Protein AF-A0A0B6YI30-F1 (afdb_monomer_lite)

Secondary structure (DSSP, 8-state):
-HHHHHHHHHHHHHHHHHHHHHHHT-PPPPPHHHHHHHHHHHHHHHHHHHHHHHHHHHHHHHHHHHHHHHHHHHHHHHHHHHHHHHHHHHHHHHHHHHHHHHHHHHHHHHHHHHHHTT--S----S--TT--HHHHHHHHHHHHHHHHHHHHHHHHHHHHHHHHHHHHHHHHHHHHHHHHHHHHHHHHHHHHHHHHHHHHHHHHHHHHHHHHHHHHHHHHHHHHHHHHHHHHHHHHHHHHHHHHHTT------PPP--HHHHHHHHHHHHHHHHHHHHHHHHHHHHHHHHHHHHHHHHHHHHHHHHHHHHHHS-TT-TT-GGGGGSTTS--

Radius of gyration: 83.38 Å; chains: 1; bounding box: 176×36×249 Å

Sequence (331 aa):
HDQVIARQREALAELRARLRALEQSRPALSTEDQALQKIMHLQRELAELRNSQVISENQYVQERSALDKEISRTRGLTSSFNSEAEMERSAHRETMDALECSEASYLSLCRHLTDVLNVEDIGGFSSMAHIPKDERERLMDVRRKTCQLLIDHLENLKERLIRKDTLLEDYESQLAQLKASLVLEERKAQEADELRNNMRSRAEESEYLRESLSKTRDQLNQEKKLNSLIKDRKIVYSDNTRKTALLGVKHHHCKVDDPQDVVRKKQQSELLKRKSYEIHKLKKELSVAERELHDSHNVRSLQSDVTVHAARCAPSCSGCPACRGLEVVTA

pLDDT: mean 82.13, std 16.39, range [38.09, 98.62]

Structure (mmCIF, N/CA/C/O backbone):
data_AF-A0A0B6YI30-F1
#
_entry.id   AF-A0A0B6YI30-F1
#
loop_
_atom_site.group_PDB
_atom_site.id
_atom_site.type_symbol
_atom_site.label_atom_id
_atom_site.label_alt_id
_atom_site.label_comp_id
_atom_site.label_asym_id
_atom_site.label_entity_id
_atom_site.label_seq_id
_atom_site.pdbx_PDB_ins_code
_atom_site.Cartn_x
_atom_site.Cartn_y
_atom_site.Cartn_z
_atom_site.occupancy
_atom_site.B_iso_or_equiv
_atom_site.auth_seq_id
_atom_site.auth_comp_id
_atom_site.auth_asym_id
_atom_site.auth_atom_id
_atom_site.pdbx_PDB_model_num
ATOM 1 N N . HIS A 1 1 ? 103.369 -23.341 -145.750 1.00 61.75 1 HIS A N 1
ATOM 2 C CA . HIS A 1 1 ? 103.983 -23.545 -144.420 1.00 61.75 1 HIS A CA 1
ATOM 3 C C . HIS A 1 1 ? 104.509 -22.250 -143.804 1.00 61.75 1 HIS A C 1
ATOM 5 O O . HIS A 1 1 ? 104.269 -22.036 -142.622 1.00 61.75 1 HIS A O 1
ATOM 11 N N . ASP A 1 2 ? 105.099 -21.337 -144.578 1.00 71.50 2 ASP A N 1
ATOM 12 C CA . ASP A 1 2 ? 105.683 -20.094 -144.037 1.00 71.50 2 ASP A CA 1
ATOM 13 C C . ASP A 1 2 ? 104.691 -19.166 -143.323 1.00 71.50 2 ASP A C 1
ATOM 15 O O . ASP A 1 2 ? 105.018 -18.598 -142.285 1.00 71.50 2 ASP A O 1
ATOM 19 N N . GLN A 1 3 ? 103.441 -19.076 -143.790 1.00 72.94 3 GLN A N 1
ATOM 20 C CA . GLN A 1 3 ? 102.404 -18.296 -143.096 1.00 72.94 3 GLN A CA 1
ATOM 21 C C . GLN A 1 3 ? 102.062 -18.842 -141.700 1.00 72.94 3 GLN A C 1
ATOM 23 O O . GLN A 1 3 ? 101.731 -18.072 -140.801 1.00 72.94 3 GLN A O 1
ATOM 28 N N . VAL A 1 4 ? 102.154 -20.161 -141.495 1.00 74.88 4 VAL A N 1
ATOM 29 C CA . VAL A 1 4 ? 101.905 -20.774 -140.180 1.00 74.88 4 VAL A CA 1
ATOM 30 C C . VAL A 1 4 ? 103.069 -20.470 -139.239 1.00 74.88 4 VAL A C 1
ATOM 32 O O . VAL A 1 4 ? 102.844 -20.101 -138.089 1.00 74.88 4 VAL A O 1
ATOM 35 N N . ILE A 1 5 ? 104.304 -20.531 -139.747 1.00 76.56 5 ILE A N 1
ATOM 36 C CA . ILE A 1 5 ? 105.515 -20.189 -138.988 1.00 76.56 5 ILE A CA 1
ATOM 37 C C . ILE A 1 5 ? 105.510 -18.703 -138.595 1.00 76.56 5 ILE A C 1
ATOM 39 O O . ILE A 1 5 ? 105.857 -18.368 -137.462 1.00 76.56 5 ILE A O 1
ATOM 43 N N . ALA A 1 6 ? 105.072 -17.811 -139.489 1.00 79.06 6 ALA A N 1
ATOM 44 C CA . ALA A 1 6 ? 104.946 -16.384 -139.198 1.00 79.06 6 ALA A CA 1
ATOM 45 C C . ALA A 1 6 ? 103.937 -16.115 -138.068 1.00 79.06 6 ALA A C 1
ATOM 47 O O . ALA A 1 6 ? 104.288 -15.473 -137.079 1.00 79.06 6 ALA A O 1
ATOM 48 N N . ARG A 1 7 ? 102.732 -16.699 -138.145 1.00 79.06 7 ARG A N 1
ATOM 49 C CA . ARG A 1 7 ? 101.702 -16.554 -137.099 1.00 79.06 7 ARG A CA 1
ATOM 50 C C . ARG A 1 7 ? 102.141 -17.118 -135.748 1.00 79.06 7 ARG A C 1
ATOM 52 O O . ARG A 1 7 ? 101.852 -16.526 -134.714 1.00 79.06 7 ARG A O 1
ATOM 59 N N . GLN A 1 8 ? 102.863 -18.240 -135.737 1.00 81.19 8 GLN A N 1
ATOM 60 C CA . GLN A 1 8 ? 103.395 -18.810 -134.496 1.00 81.19 8 GLN A CA 1
ATOM 61 C C . GLN A 1 8 ? 104.452 -17.909 -133.850 1.00 81.19 8 GLN A C 1
ATOM 63 O O . GLN A 1 8 ? 104.474 -17.787 -132.628 1.00 81.19 8 GLN A O 1
ATOM 68 N N . ARG A 1 9 ? 105.305 -17.250 -134.646 1.00 82.44 9 ARG A N 1
ATOM 69 C CA . ARG A 1 9 ? 106.281 -16.273 -134.134 1.00 82.44 9 ARG A CA 1
ATOM 70 C C . ARG A 1 9 ? 105.601 -15.040 -133.544 1.00 82.44 9 ARG A C 1
ATOM 72 O O . ARG A 1 9 ? 106.030 -14.575 -132.491 1.00 82.44 9 ARG A O 1
ATOM 79 N N . GLU A 1 10 ? 104.543 -14.557 -134.186 1.00 83.75 10 GLU A N 1
ATOM 80 C CA . GLU A 1 10 ? 103.743 -13.424 -133.709 1.00 83.75 10 GLU A CA 1
ATOM 81 C C . GLU A 1 10 ? 103.037 -13.749 -132.383 1.00 83.75 10 GLU A C 1
ATOM 83 O O . GLU A 1 10 ? 103.195 -13.018 -131.406 1.00 83.75 10 GLU A O 1
ATOM 88 N N . ALA A 1 11 ? 102.386 -14.914 -132.289 1.00 83.94 11 ALA A N 1
ATOM 89 C CA . ALA A 1 11 ? 101.740 -15.371 -131.056 1.00 83.94 11 ALA A CA 1
ATOM 90 C C . ALA A 1 11 ? 102.740 -15.569 -129.895 1.00 83.94 11 ALA A C 1
ATOM 92 O O . ALA A 1 11 ? 102.444 -15.255 -128.740 1.00 83.94 11 ALA A O 1
ATOM 93 N N . LEU A 1 12 ? 103.956 -16.052 -130.186 1.00 84.38 12 LEU A N 1
ATOM 94 C CA . LEU A 1 12 ? 105.029 -16.180 -129.190 1.00 84.38 12 LEU A CA 1
ATOM 95 C C . LEU A 1 12 ? 105.563 -14.822 -128.722 1.00 84.38 12 LEU A C 1
ATOM 97 O O . LEU A 1 12 ? 105.921 -14.679 -127.551 1.00 84.38 12 LEU A O 1
ATOM 101 N N . ALA A 1 13 ? 105.633 -13.831 -129.613 1.00 84.62 13 ALA A N 1
ATOM 102 C CA . ALA A 1 13 ? 106.018 -12.471 -129.253 1.00 84.62 13 ALA A CA 1
ATOM 103 C C . ALA A 1 13 ? 104.961 -11.816 -128.347 1.00 84.62 13 ALA A C 1
ATOM 105 O O . ALA A 1 13 ? 105.319 -11.210 -127.336 1.00 84.62 13 ALA A O 1
ATOM 106 N N . GLU A 1 14 ? 103.674 -12.017 -128.641 1.00 86.19 14 GLU A N 1
ATOM 107 C CA . GLU A 1 14 ? 102.567 -11.499 -127.831 1.00 86.19 14 GLU A CA 1
ATOM 108 C C . GLU A 1 14 ? 102.524 -12.130 -126.427 1.00 86.19 14 GLU A C 1
ATOM 110 O O . GLU A 1 14 ? 102.408 -11.423 -125.422 1.00 86.19 14 GLU A O 1
ATOM 115 N N . LEU A 1 15 ? 102.716 -13.452 -126.320 1.00 83.62 15 LEU A N 1
ATOM 116 C CA . LEU A 1 15 ? 102.789 -14.137 -125.022 1.00 83.62 15 LEU A CA 1
ATOM 117 C C . LEU A 1 15 ? 103.977 -13.662 -124.177 1.00 83.62 15 LEU A C 1
ATOM 119 O O . LEU A 1 15 ? 103.835 -13.455 -122.970 1.00 83.62 15 LEU A O 1
ATOM 123 N N . ARG A 1 16 ? 105.139 -13.429 -124.802 1.00 83.44 16 ARG A N 1
ATOM 124 C CA . ARG A 1 16 ? 106.313 -12.872 -124.109 1.00 83.44 16 ARG A CA 1
ATOM 125 C C . ARG A 1 16 ? 106.077 -11.440 -123.627 1.00 83.44 16 ARG A C 1
ATOM 127 O O . ARG A 1 16 ? 106.570 -11.085 -122.558 1.00 83.44 16 ARG A O 1
ATOM 134 N N . ALA A 1 17 ? 105.317 -10.632 -124.366 1.00 83.00 17 ALA A N 1
ATOM 135 C CA . ALA A 1 17 ? 104.949 -9.283 -123.939 1.00 83.00 17 ALA A CA 1
ATOM 136 C C . ALA A 1 17 ? 103.983 -9.301 -122.738 1.00 83.00 17 ALA A C 1
ATOM 138 O O . ALA A 1 17 ? 104.199 -8.567 -121.773 1.00 83.00 17 ALA A O 1
ATOM 139 N N . ARG A 1 18 ? 102.974 -10.187 -122.741 1.00 81.62 18 ARG A N 1
ATOM 140 C CA . ARG A 1 18 ? 102.037 -10.343 -121.609 1.00 81.62 18 ARG A CA 1
ATOM 141 C C . ARG A 1 18 ? 102.712 -10.821 -120.323 1.00 81.62 18 ARG A C 1
ATOM 143 O O . ARG A 1 18 ? 102.374 -10.325 -119.252 1.00 81.62 18 ARG A O 1
ATOM 150 N N . LEU A 1 19 ? 103.682 -11.731 -120.417 1.00 82.06 19 LEU A N 1
ATOM 151 C CA . LEU A 1 19 ? 104.447 -12.190 -119.250 1.00 82.06 19 LEU A CA 1
ATOM 152 C C . LEU A 1 19 ? 105.246 -11.052 -118.596 1.00 82.06 19 LEU A C 1
ATOM 154 O O . LEU A 1 19 ? 105.190 -10.898 -117.380 1.00 82.06 19 LEU A O 1
ATOM 158 N N . ARG A 1 20 ? 105.899 -10.193 -119.393 1.00 80.00 20 ARG A N 1
ATOM 159 C CA . ARG A 1 20 ? 106.628 -9.027 -118.860 1.00 80.00 20 ARG A CA 1
ATOM 160 C C . ARG A 1 20 ? 105.713 -8.014 -118.169 1.00 80.00 20 ARG A C 1
ATOM 162 O O . ARG A 1 20 ? 106.111 -7.431 -117.166 1.00 80.00 20 ARG A O 1
ATOM 169 N N . ALA A 1 21 ? 104.496 -7.818 -118.678 1.00 78.19 21 ALA A N 1
ATOM 170 C CA . ALA A 1 21 ? 103.525 -6.925 -118.048 1.00 78.19 21 ALA A CA 1
ATOM 171 C C . ALA A 1 21 ? 103.055 -7.451 -116.677 1.00 78.19 21 ALA A C 1
ATOM 173 O O . ALA A 1 21 ? 102.913 -6.669 -115.740 1.00 78.19 21 ALA A O 1
ATOM 174 N N . LEU A 1 22 ? 102.872 -8.770 -116.538 1.00 72.94 22 LEU A N 1
ATOM 175 C CA . LEU A 1 22 ? 102.464 -9.394 -115.272 1.00 72.94 22 LEU A CA 1
ATOM 176 C C . LEU A 1 22 ? 103.588 -9.429 -114.226 1.00 72.94 22 LEU A C 1
ATOM 178 O O . LEU A 1 22 ? 103.315 -9.318 -113.031 1.00 72.94 22 LEU A O 1
ATOM 182 N N . GLU A 1 23 ? 104.849 -9.540 -114.649 1.00 71.56 23 GLU A N 1
ATOM 183 C CA . GLU A 1 23 ? 105.997 -9.455 -113.736 1.00 71.56 23 GLU A CA 1
ATOM 184 C C . GLU A 1 23 ? 106.186 -8.042 -113.160 1.00 71.56 23 GLU A C 1
ATOM 186 O O . GLU A 1 23 ? 106.589 -7.904 -112.006 1.00 71.56 23 GLU A O 1
ATOM 191 N N . GLN A 1 24 ? 105.829 -6.992 -113.909 1.00 66.50 24 GLN A N 1
ATOM 192 C CA . GLN A 1 24 ? 105.891 -5.604 -113.429 1.00 66.50 24 GLN A CA 1
ATOM 193 C C . GLN A 1 24 ? 104.749 -5.230 -112.470 1.00 66.50 24 GLN A C 1
ATOM 195 O O . GLN A 1 24 ? 104.882 -4.263 -111.723 1.00 66.50 24 GLN A O 1
ATOM 200 N N . SER A 1 25 ? 103.648 -5.988 -112.440 1.00 59.38 25 SER A N 1
ATOM 201 C CA . SER A 1 25 ? 102.471 -5.689 -111.609 1.00 59.38 25 SER A CA 1
ATOM 202 C C . SER A 1 25 ? 102.413 -6.454 -110.279 1.00 59.38 25 SER A C 1
ATOM 204 O O . SER A 1 25 ? 101.345 -6.532 -109.671 1.00 59.38 25 SER A O 1
ATOM 206 N N . ARG A 1 26 ? 103.518 -7.050 -109.807 1.00 53.75 26 ARG A N 1
ATOM 207 C CA . ARG A 1 26 ? 103.542 -7.783 -108.529 1.00 53.75 26 ARG A CA 1
ATOM 208 C C . ARG A 1 26 ? 103.827 -6.827 -107.352 1.00 53.75 26 ARG A C 1
ATOM 210 O O . ARG A 1 26 ? 104.930 -6.288 -107.288 1.00 53.75 26 ARG A O 1
ATOM 217 N N . PRO A 1 27 ? 102.894 -6.617 -106.402 1.00 53.94 27 PRO A N 1
ATOM 218 C CA . PRO A 1 27 ? 103.141 -5.761 -105.241 1.00 53.94 27 PRO A CA 1
ATOM 219 C C . PRO A 1 27 ? 104.127 -6.406 -104.250 1.00 53.94 27 PRO A C 1
ATOM 221 O O . PRO A 1 27 ? 104.142 -7.627 -104.072 1.00 53.94 27 PRO A O 1
ATOM 224 N N . ALA A 1 28 ? 104.953 -5.575 -103.606 1.00 58.12 28 ALA A N 1
ATOM 225 C CA . ALA A 1 28 ? 105.948 -5.992 -102.616 1.00 58.12 28 ALA A CA 1
ATOM 226 C C . ALA A 1 28 ? 105.298 -6.425 -101.285 1.00 58.12 28 ALA A C 1
ATOM 228 O O . ALA A 1 28 ? 104.319 -5.831 -100.833 1.00 58.12 28 ALA A O 1
ATOM 229 N N . LEU A 1 29 ? 105.857 -7.462 -100.656 1.00 53.44 29 LEU A N 1
ATOM 230 C CA . LEU A 1 29 ? 105.431 -7.986 -99.353 1.00 53.44 29 LEU A CA 1
ATOM 231 C C . LEU A 1 29 ? 105.757 -6.983 -98.224 1.00 53.44 29 LEU A C 1
ATOM 233 O O . LEU A 1 29 ? 106.847 -6.417 -98.195 1.00 53.44 29 LEU A O 1
ATOM 237 N N . SER A 1 30 ? 104.803 -6.772 -97.309 1.00 54.56 30 SER A N 1
ATOM 238 C CA . SER A 1 30 ? 104.895 -5.867 -96.146 1.00 54.56 30 SER A CA 1
ATOM 239 C C . SER A 1 30 ? 105.821 -6.435 -95.056 1.00 54.56 30 SER A C 1
ATOM 241 O O . SER A 1 30 ? 105.761 -7.625 -94.751 1.00 54.56 30 SER A O 1
ATOM 243 N N . THR A 1 31 ? 106.689 -5.590 -94.494 1.00 66.69 31 THR A N 1
ATOM 244 C CA . THR A 1 31 ? 107.717 -5.919 -93.489 1.00 66.69 31 THR A CA 1
ATOM 245 C C . THR A 1 31 ? 107.146 -6.132 -92.077 1.00 66.69 31 THR A C 1
ATOM 247 O O . THR A 1 31 ? 106.186 -5.477 -91.674 1.00 66.69 31 THR A O 1
ATOM 250 N N . GLU A 1 32 ? 107.784 -7.022 -91.310 1.00 67.50 32 GLU A N 1
ATOM 251 C CA . GLU A 1 32 ? 107.405 -7.514 -89.967 1.00 67.50 32 GLU A CA 1
ATOM 252 C C . GLU A 1 32 ? 107.059 -6.411 -88.940 1.00 67.50 32 GLU A C 1
ATOM 254 O O . GLU A 1 32 ? 106.094 -6.541 -88.183 1.00 67.50 32 GLU A O 1
ATOM 259 N N . ASP A 1 33 ? 107.739 -5.262 -88.991 1.00 68.44 33 ASP A N 1
ATOM 260 C CA . ASP A 1 33 ? 107.487 -4.118 -88.098 1.00 68.44 33 ASP A CA 1
ATOM 261 C C . ASP A 1 33 ? 106.097 -3.480 -88.274 1.00 68.44 33 ASP A C 1
ATOM 263 O O . ASP A 1 33 ? 105.487 -3.009 -87.309 1.00 68.44 33 ASP A O 1
ATOM 267 N N . GLN A 1 34 ? 105.539 -3.498 -89.490 1.00 71.62 34 GLN A N 1
ATOM 268 C CA . GLN A 1 34 ? 104.194 -2.966 -89.742 1.00 71.62 34 GLN A CA 1
ATOM 269 C C . GLN A 1 34 ? 103.096 -3.882 -89.184 1.00 71.62 34 GLN A C 1
ATOM 271 O O . GLN A 1 34 ? 101.993 -3.415 -88.885 1.00 71.62 34 GLN A O 1
ATOM 276 N N . ALA A 1 35 ? 103.375 -5.180 -89.028 1.00 73.88 35 ALA A N 1
ATOM 277 C CA . ALA A 1 35 ? 102.447 -6.124 -88.414 1.00 73.88 35 ALA A CA 1
ATOM 278 C C . ALA A 1 35 ? 102.403 -5.945 -86.887 1.00 73.88 35 ALA A C 1
ATOM 280 O O . ALA A 1 35 ? 101.319 -5.919 -86.302 1.00 73.88 35 ALA A O 1
ATOM 281 N N . LEU A 1 36 ? 103.558 -5.731 -86.250 1.00 79.31 36 LEU A N 1
ATOM 282 C CA . LEU A 1 36 ? 103.655 -5.523 -84.801 1.00 79.31 36 LEU A CA 1
ATOM 283 C C . LEU A 1 36 ? 102.960 -4.235 -84.336 1.00 79.31 36 LEU A C 1
ATOM 285 O O . LEU A 1 36 ? 102.224 -4.260 -83.347 1.00 79.31 36 LEU A O 1
ATOM 289 N N . GLN A 1 37 ? 103.095 -3.130 -85.078 1.00 80.50 37 GLN A N 1
ATOM 290 C CA . GLN A 1 37 ? 102.379 -1.886 -84.758 1.00 80.50 37 GLN A CA 1
ATOM 291 C C . GLN A 1 37 ? 100.854 -2.046 -84.812 1.00 80.50 37 GLN A C 1
ATOM 293 O O . GLN A 1 37 ? 100.145 -1.509 -83.959 1.00 80.50 37 GLN A O 1
ATOM 298 N N . LYS A 1 38 ? 100.340 -2.822 -85.774 1.00 80.44 38 LYS A N 1
ATOM 299 C CA . LYS A 1 38 ? 98.902 -3.110 -85.875 1.00 80.44 38 LYS A CA 1
ATOM 300 C C . LYS A 1 38 ? 98.406 -3.950 -84.700 1.00 80.44 38 LYS A C 1
ATOM 302 O O . LYS A 1 38 ? 97.335 -3.672 -84.172 1.00 80.44 38 LYS A O 1
ATOM 307 N N . ILE A 1 39 ? 99.192 -4.927 -84.248 1.00 82.44 39 ILE A N 1
ATOM 308 C CA . ILE A 1 39 ? 98.841 -5.754 -83.084 1.00 82.44 39 ILE A CA 1
ATOM 309 C C . ILE A 1 39 ? 98.785 -4.903 -81.810 1.00 82.44 39 ILE A C 1
ATOM 311 O O . ILE A 1 39 ? 97.815 -5.002 -81.058 1.00 82.44 39 ILE A O 1
ATOM 315 N N . MET A 1 40 ? 99.767 -4.024 -81.586 1.00 83.62 40 MET A N 1
ATOM 316 C CA . MET A 1 40 ? 99.753 -3.125 -80.424 1.00 83.62 40 MET A CA 1
ATOM 317 C C . MET A 1 40 ? 98.567 -2.152 -80.445 1.00 83.62 40 MET A C 1
ATOM 319 O O . MET A 1 40 ? 97.995 -1.868 -79.393 1.00 83.62 40 MET A O 1
ATOM 323 N N . HIS A 1 41 ? 98.172 -1.658 -81.622 1.00 84.38 41 HIS A N 1
ATOM 324 C CA . HIS A 1 41 ? 96.991 -0.804 -81.763 1.00 84.38 41 HIS A CA 1
ATOM 325 C C . HIS A 1 41 ? 95.709 -1.545 -81.364 1.00 84.38 41 HIS A C 1
ATOM 327 O O . HIS A 1 41 ? 94.946 -1.057 -80.534 1.00 84.38 41 HIS A O 1
ATOM 333 N N . LEU A 1 42 ? 95.524 -2.765 -81.875 1.00 86.12 42 LEU A N 1
ATOM 334 C CA . LEU A 1 42 ? 94.358 -3.594 -81.564 1.00 86.12 42 LEU A CA 1
ATOM 335 C C . LEU A 1 42 ? 94.305 -3.990 -80.082 1.00 86.12 42 LEU A C 1
ATOM 337 O O . LEU A 1 42 ? 93.232 -4.020 -79.487 1.00 86.12 42 LEU A O 1
ATOM 341 N N . GLN A 1 43 ? 95.451 -4.259 -79.451 1.00 84.25 43 GLN A N 1
ATOM 342 C CA . GLN A 1 43 ? 95.500 -4.540 -78.012 1.00 84.25 43 GLN A CA 1
ATOM 343 C C . GLN A 1 43 ? 95.079 -3.334 -77.165 1.00 84.25 43 GLN A C 1
ATOM 345 O O . GLN A 1 43 ? 94.422 -3.515 -76.138 1.00 84.25 43 GLN A O 1
ATOM 350 N N . ARG A 1 44 ? 95.417 -2.113 -77.598 1.00 87.25 44 ARG A N 1
ATOM 351 C CA . ARG A 1 44 ? 94.985 -0.881 -76.929 1.00 87.25 44 ARG A CA 1
ATOM 352 C C . ARG A 1 44 ? 93.479 -0.667 -77.075 1.00 87.25 44 ARG A C 1
ATOM 354 O O . ARG A 1 44 ? 92.812 -0.460 -76.068 1.00 87.25 44 ARG A O 1
ATOM 361 N N . GLU A 1 45 ? 92.937 -0.821 -78.282 1.00 86.06 45 GLU A N 1
ATOM 362 C CA . GLU A 1 45 ? 91.491 -0.704 -78.525 1.00 86.06 45 GLU A CA 1
ATOM 363 C C . GLU A 1 45 ? 90.688 -1.747 -77.733 1.00 86.06 45 GLU A C 1
ATOM 365 O O . GLU A 1 45 ? 89.655 -1.428 -77.147 1.00 86.06 45 GLU A O 1
ATOM 370 N N . LEU A 1 46 ? 91.179 -2.987 -77.628 1.00 85.25 46 LEU A N 1
ATOM 371 C CA . LEU A 1 46 ? 90.531 -4.023 -76.817 1.00 85.25 46 LEU A CA 1
ATOM 372 C C . LEU A 1 46 ? 90.548 -3.706 -75.314 1.00 85.25 46 LEU A C 1
ATOM 374 O O . LEU A 1 46 ? 89.595 -4.041 -74.605 1.00 85.25 46 LEU A O 1
ATOM 378 N N . ALA A 1 47 ? 91.612 -3.074 -74.813 1.00 83.56 47 ALA A N 1
ATOM 379 C CA . ALA A 1 47 ? 91.688 -2.639 -73.421 1.00 83.56 47 ALA A CA 1
ATOM 380 C C . ALA A 1 47 ? 90.738 -1.462 -73.142 1.00 83.56 47 ALA A C 1
ATOM 382 O O . ALA A 1 47 ? 90.065 -1.451 -72.110 1.00 83.56 47 ALA A O 1
ATOM 383 N N . GLU A 1 48 ? 90.630 -0.514 -74.074 1.00 84.81 48 GLU A N 1
ATOM 384 C CA . GLU A 1 48 ? 89.701 0.617 -73.985 1.00 84.81 48 GLU A CA 1
ATOM 385 C C . GLU A 1 48 ? 88.241 0.150 -74.020 1.00 84.81 48 GLU A C 1
ATOM 387 O O . GLU A 1 48 ? 87.467 0.529 -73.143 1.00 84.81 48 GLU A O 1
ATOM 392 N N . LEU A 1 49 ? 87.884 -0.763 -74.931 1.00 83.81 49 LEU A N 1
ATOM 393 C CA . LEU A 1 49 ? 86.535 -1.336 -75.004 1.00 83.81 49 LEU A CA 1
ATOM 394 C C . LEU A 1 49 ? 86.144 -2.079 -73.719 1.00 83.81 49 LEU A C 1
ATOM 396 O O . LEU A 1 49 ? 85.028 -1.912 -73.227 1.00 83.81 49 LEU A O 1
ATOM 400 N N . ARG A 1 50 ? 87.066 -2.854 -73.131 1.00 83.25 50 ARG A N 1
ATOM 401 C CA . ARG A 1 50 ? 86.824 -3.517 -71.837 1.00 83.25 50 ARG A CA 1
ATOM 402 C C . ARG A 1 50 ? 86.622 -2.515 -70.705 1.00 83.25 50 ARG A C 1
ATOM 404 O O . ARG A 1 50 ? 85.744 -2.718 -69.872 1.00 83.25 50 ARG A O 1
ATOM 411 N N . ASN A 1 51 ? 87.406 -1.440 -70.668 1.00 82.00 51 ASN A N 1
ATOM 412 C CA . ASN A 1 51 ? 87.276 -0.421 -69.630 1.00 82.00 51 ASN A CA 1
ATOM 413 C C . ASN A 1 51 ? 85.952 0.355 -69.761 1.00 82.00 51 ASN A C 1
ATOM 415 O O . ASN A 1 51 ? 85.246 0.545 -68.773 1.00 82.00 51 ASN A O 1
ATOM 419 N N . SER A 1 52 ? 85.555 0.722 -70.984 1.00 81.31 52 SER A N 1
ATOM 420 C CA . SER A 1 52 ? 84.251 1.343 -71.252 1.00 81.31 52 SER A CA 1
ATOM 421 C C . SER A 1 52 ? 83.086 0.441 -70.845 1.00 81.31 52 SER A C 1
ATOM 423 O O . SER A 1 52 ? 82.119 0.929 -70.259 1.00 81.31 52 SER A O 1
ATOM 425 N N . GLN A 1 53 ? 83.192 -0.870 -71.083 1.00 79.38 53 GLN A N 1
ATOM 426 C CA . GLN A 1 53 ? 82.171 -1.827 -70.667 1.00 79.38 53 GLN A CA 1
ATOM 427 C C . GLN A 1 53 ? 82.032 -1.878 -69.136 1.00 79.38 53 GLN A C 1
ATOM 429 O O . GLN A 1 53 ? 80.925 -1.719 -68.623 1.00 79.38 53 GLN A O 1
ATOM 434 N N . VAL A 1 54 ? 83.142 -1.978 -68.398 1.00 77.38 54 VAL A N 1
ATOM 435 C CA . VAL A 1 54 ? 83.135 -1.989 -66.921 1.00 77.38 54 VAL A CA 1
ATOM 436 C C . VAL A 1 54 ? 82.575 -0.687 -66.335 1.00 77.38 54 VAL A C 1
ATOM 438 O O . VAL A 1 54 ? 81.857 -0.714 -65.333 1.00 77.38 54 VAL A O 1
ATOM 441 N N . ILE A 1 55 ? 82.866 0.463 -66.947 1.00 77.69 55 ILE A N 1
ATOM 442 C CA . ILE A 1 55 ? 82.319 1.756 -66.510 1.00 77.69 55 ILE A CA 1
ATOM 443 C C . ILE A 1 55 ? 80.807 1.816 -66.769 1.00 77.69 55 ILE A C 1
ATOM 445 O O . ILE A 1 55 ? 80.062 2.245 -65.888 1.00 77.69 55 ILE A O 1
ATOM 449 N N . SER A 1 56 ? 80.342 1.336 -67.927 1.00 74.00 56 SER A N 1
ATOM 450 C CA . SER A 1 56 ? 78.911 1.311 -68.263 1.00 74.00 56 SER A CA 1
ATOM 451 C C . SER A 1 56 ? 78.100 0.379 -67.353 1.00 74.00 56 SER A C 1
ATOM 453 O O . SER A 1 56 ? 77.015 0.742 -66.903 1.00 74.00 56 SER A O 1
ATOM 455 N N . GLU A 1 57 ? 78.650 -0.787 -67.000 1.00 75.44 57 GLU A N 1
ATOM 456 C CA . GLU A 1 57 ? 78.006 -1.736 -66.088 1.00 75.44 57 GLU A CA 1
ATOM 457 C C . GLU A 1 57 ? 77.930 -1.173 -64.661 1.00 75.44 57 GLU A C 1
ATOM 459 O O . GLU A 1 57 ? 76.891 -1.285 -64.009 1.00 75.44 57 GLU A O 1
ATOM 464 N N . ASN A 1 58 ? 78.979 -0.488 -64.191 1.00 73.62 58 ASN A N 1
ATOM 465 C CA . ASN A 1 58 ? 78.955 0.182 -62.888 1.00 73.62 58 ASN A CA 1
ATOM 466 C C . ASN A 1 58 ? 77.963 1.353 -62.846 1.00 73.62 58 ASN A C 1
ATOM 468 O O . ASN A 1 58 ? 77.251 1.498 -61.854 1.00 73.62 58 ASN A O 1
ATOM 472 N N . GLN A 1 59 ? 77.866 2.152 -63.915 1.00 74.38 59 GLN A N 1
ATOM 473 C CA . GLN A 1 59 ? 76.859 3.214 -64.020 1.00 74.38 59 GLN A CA 1
ATOM 474 C C . GLN A 1 59 ? 75.439 2.641 -63.980 1.00 74.38 59 GLN A C 1
ATOM 476 O O . GLN A 1 59 ? 74.615 3.124 -63.208 1.00 74.38 59 GLN A O 1
ATOM 481 N N . TYR A 1 60 ? 75.177 1.549 -64.702 1.00 72.06 60 TYR A N 1
ATOM 482 C CA . TYR A 1 60 ? 73.873 0.883 -64.687 1.00 72.06 60 TYR A CA 1
ATOM 483 C C . TYR A 1 60 ? 73.504 0.324 -63.304 1.00 72.06 60 TYR A C 1
ATOM 485 O O . TYR A 1 60 ? 72.366 0.458 -62.848 1.00 72.06 60 TYR A O 1
ATOM 493 N N . VAL A 1 61 ? 74.463 -0.278 -62.593 1.00 72.19 61 VAL A N 1
ATOM 494 C CA . VAL A 1 61 ? 74.252 -0.765 -61.218 1.00 72.19 61 VAL A CA 1
ATOM 495 C C . VAL A 1 61 ? 74.008 0.399 -60.254 1.00 72.19 61 VAL A C 1
ATOM 497 O O . VAL A 1 61 ? 73.155 0.302 -59.368 1.00 72.19 61 VAL A O 1
ATOM 500 N N . GLN A 1 62 ? 74.707 1.518 -60.436 1.00 71.38 62 GLN A N 1
ATOM 501 C CA . GLN A 1 62 ? 74.550 2.710 -59.607 1.00 71.38 62 GLN A CA 1
ATOM 502 C C . GLN A 1 62 ? 73.207 3.415 -59.856 1.00 71.38 62 GLN A C 1
ATOM 504 O O . GLN A 1 62 ? 72.553 3.823 -58.895 1.00 71.38 62 GLN A O 1
ATOM 509 N N . GLU A 1 63 ? 72.743 3.476 -61.105 1.00 71.69 63 GLU A N 1
ATOM 510 C CA . GLU A 1 63 ? 71.415 3.977 -61.482 1.00 71.69 63 GLU A CA 1
ATOM 511 C C . GLU A 1 63 ? 70.292 3.077 -60.958 1.00 71.69 63 GLU A C 1
ATOM 513 O O . GLU A 1 63 ? 69.328 3.582 -60.382 1.00 71.69 63 GLU A O 1
ATOM 518 N N . ARG A 1 64 ? 70.439 1.747 -61.050 1.00 70.88 64 ARG A N 1
ATOM 519 C CA . ARG A 1 64 ? 69.511 0.798 -60.412 1.00 70.88 64 ARG A CA 1
ATOM 520 C C . ARG A 1 64 ? 69.455 0.983 -58.900 1.00 70.88 64 ARG A C 1
ATOM 522 O O . ARG A 1 64 ? 68.369 1.032 -58.336 1.00 70.88 64 ARG A O 1
ATOM 529 N N . SER A 1 65 ? 70.605 1.144 -58.246 1.00 72.94 65 SER A N 1
ATOM 530 C CA . SER A 1 65 ? 70.674 1.388 -56.800 1.00 72.94 65 SER A CA 1
ATOM 531 C C . SER A 1 65 ? 70.025 2.721 -56.403 1.00 72.94 65 SER A C 1
ATOM 533 O O . SER A 1 65 ? 69.386 2.813 -55.354 1.00 72.94 65 SER A O 1
ATOM 535 N N . ALA A 1 66 ? 70.165 3.761 -57.229 1.00 75.44 66 ALA A N 1
ATOM 536 C CA . ALA A 1 66 ? 69.523 5.054 -57.009 1.00 75.44 66 ALA A CA 1
ATOM 537 C C . ALA A 1 66 ? 67.999 4.976 -57.197 1.00 75.44 66 ALA A C 1
ATOM 539 O O . ALA A 1 66 ? 67.260 5.482 -56.351 1.00 75.44 66 ALA A O 1
ATOM 540 N N . LEU A 1 67 ? 67.536 4.283 -58.242 1.00 74.19 67 LEU A N 1
ATOM 541 C CA . LEU A 1 67 ? 66.120 3.998 -58.476 1.00 74.19 67 LEU A CA 1
ATOM 542 C C . LEU A 1 67 ? 65.513 3.173 -57.337 1.0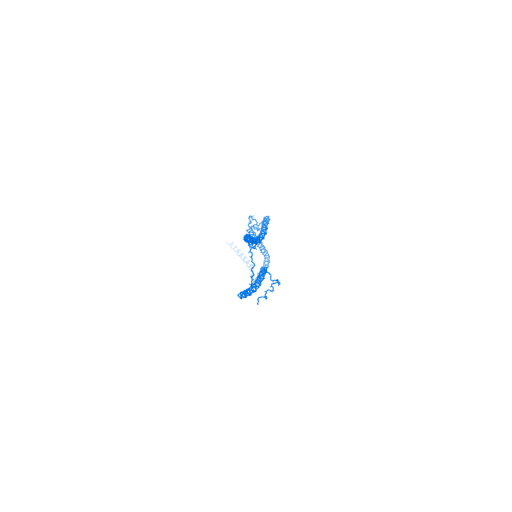0 74.19 67 LEU A C 1
ATOM 544 O O . LEU A 1 67 ? 64.462 3.546 -56.830 1.00 74.19 67 LEU A O 1
ATOM 548 N N . ASP A 1 68 ? 66.183 2.125 -56.856 1.00 73.56 68 ASP A N 1
ATOM 549 C CA . ASP A 1 68 ? 65.688 1.307 -55.739 1.00 73.56 68 ASP A CA 1
ATOM 550 C C . ASP A 1 68 ? 65.590 2.101 -54.428 1.00 73.56 68 ASP A C 1
ATOM 552 O O . ASP A 1 68 ? 64.639 1.934 -53.656 1.00 73.56 68 ASP A O 1
ATOM 556 N N . LYS A 1 69 ? 66.536 3.015 -54.176 1.00 73.62 69 LYS A N 1
ATOM 557 C CA . LYS A 1 69 ? 66.474 3.934 -53.027 1.00 73.62 69 LYS A CA 1
ATOM 558 C C . LYS A 1 69 ? 65.317 4.923 -53.158 1.00 73.62 69 LYS A C 1
ATOM 560 O O . LYS A 1 69 ? 64.643 5.196 -52.166 1.00 73.62 69 LYS A O 1
ATOM 565 N N . GLU A 1 70 ? 65.051 5.422 -54.361 1.00 74.81 70 GLU A N 1
ATOM 566 C CA . GLU A 1 70 ? 63.939 6.338 -54.625 1.00 74.81 70 GLU A CA 1
ATOM 567 C C . GLU A 1 70 ? 62.573 5.643 -54.550 1.00 74.81 70 GLU A C 1
ATOM 569 O O . GLU A 1 70 ? 61.639 6.167 -53.942 1.00 74.81 70 GLU A O 1
ATOM 574 N N . ILE A 1 71 ? 62.475 4.410 -55.053 1.00 71.00 71 ILE A N 1
ATOM 575 C CA . ILE A 1 71 ? 61.299 3.541 -54.915 1.00 71.00 71 ILE A CA 1
ATOM 576 C C . ILE A 1 71 ? 61.042 3.225 -53.438 1.00 71.00 71 ILE A C 1
ATOM 578 O O . ILE A 1 71 ? 59.898 3.225 -52.991 1.00 71.00 71 ILE A O 1
ATOM 582 N N . SER A 1 72 ? 62.091 2.991 -52.648 1.00 68.12 72 SER A N 1
ATOM 583 C CA . SER A 1 72 ? 61.957 2.728 -51.211 1.00 68.12 72 SER A CA 1
ATOM 584 C C . SER A 1 72 ? 61.474 3.963 -50.439 1.00 68.12 72 SER A C 1
ATOM 586 O O . SER A 1 72 ? 60.611 3.843 -49.569 1.00 68.12 72 SER A O 1
ATOM 588 N N . ARG A 1 73 ? 61.963 5.164 -50.788 1.00 67.94 73 ARG A N 1
ATOM 589 C CA . ARG A 1 73 ? 61.507 6.437 -50.197 1.00 67.94 73 ARG A CA 1
ATOM 590 C C . ARG A 1 73 ? 60.059 6.759 -50.558 1.00 67.94 73 ARG A C 1
ATOM 592 O O . ARG A 1 73 ? 59.267 7.086 -49.678 1.00 67.94 73 ARG A O 1
ATOM 599 N N . THR A 1 74 ? 59.691 6.608 -51.826 1.00 63.16 74 THR A N 1
ATOM 600 C CA . THR A 1 74 ? 58.313 6.831 -52.289 1.00 63.16 74 THR A CA 1
ATOM 601 C C . THR A 1 74 ? 57.344 5.797 -51.716 1.00 63.16 74 THR A C 1
ATOM 603 O O . THR A 1 74 ? 56.274 6.181 -51.251 1.00 63.16 74 THR A O 1
ATOM 606 N N . ARG A 1 75 ? 57.731 4.515 -51.612 1.00 63.66 75 ARG A N 1
ATOM 607 C CA . ARG A 1 75 ? 56.926 3.490 -50.921 1.00 63.66 75 ARG A CA 1
ATOM 608 C C . ARG A 1 75 ? 56.721 3.802 -49.435 1.00 63.66 75 ARG A C 1
ATOM 610 O O . ARG A 1 75 ? 55.605 3.648 -48.938 1.00 63.66 75 ARG A O 1
ATOM 617 N N . GLY A 1 76 ? 57.752 4.290 -48.741 1.00 60.34 76 GLY A N 1
ATOM 618 C CA . GLY A 1 76 ? 57.653 4.734 -47.345 1.00 60.34 76 GLY A CA 1
ATOM 619 C C . GLY A 1 76 ? 56.667 5.893 -47.146 1.00 60.34 76 GLY A C 1
ATOM 620 O O . GLY A 1 76 ? 55.896 5.883 -46.190 1.00 60.34 76 GLY A O 1
ATOM 621 N N . LEU A 1 77 ? 56.616 6.838 -48.091 1.00 59.78 77 LEU A N 1
ATOM 622 C CA . LEU A 1 77 ? 55.645 7.939 -48.084 1.00 59.78 77 LEU A CA 1
ATOM 623 C C . LEU A 1 77 ? 54.221 7.460 -48.416 1.00 59.78 77 LEU A C 1
ATOM 625 O O . LEU A 1 77 ? 53.279 7.845 -47.730 1.00 59.78 77 LEU A O 1
ATOM 629 N N . THR A 1 78 ? 54.046 6.554 -49.387 1.00 56.62 78 THR A N 1
ATOM 630 C CA . THR A 1 78 ? 52.723 5.967 -49.695 1.00 56.62 78 THR A CA 1
ATOM 631 C C . THR A 1 78 ? 52.167 5.103 -48.559 1.00 56.62 78 THR A C 1
ATOM 633 O O . THR A 1 78 ? 50.956 5.049 -48.372 1.00 56.62 78 THR A O 1
ATOM 636 N N . SER A 1 79 ? 53.036 4.472 -47.762 1.00 59.44 79 SER A N 1
ATOM 637 C CA . SER A 1 79 ? 52.645 3.726 -46.558 1.00 59.44 79 SER A CA 1
ATOM 638 C C . SER A 1 79 ? 52.052 4.652 -45.485 1.00 59.44 79 SER A C 1
ATOM 640 O O . SER A 1 79 ? 51.059 4.311 -44.850 1.00 59.44 79 SER A O 1
ATOM 642 N N . SER A 1 80 ? 52.597 5.866 -45.337 1.00 59.69 80 SER A N 1
ATOM 643 C CA . SER A 1 80 ? 52.105 6.860 -44.372 1.00 59.69 80 SER A CA 1
ATOM 644 C C . SER A 1 80 ? 50.735 7.434 -44.752 1.00 59.69 80 SER A C 1
ATOM 646 O O . SER A 1 80 ? 49.870 7.535 -43.888 1.00 59.69 80 SER A O 1
ATOM 648 N N . PHE A 1 81 ? 50.504 7.757 -46.032 1.00 61.50 81 PHE A N 1
ATOM 649 C CA . PHE A 1 81 ? 49.186 8.212 -46.511 1.00 61.50 81 PHE A CA 1
ATOM 650 C C . PHE A 1 81 ? 48.116 7.114 -46.420 1.00 61.50 81 PHE A C 1
ATOM 652 O O . PHE A 1 81 ? 46.954 7.391 -46.129 1.00 61.50 81 PHE A O 1
ATOM 659 N N . ASN A 1 82 ? 48.503 5.852 -46.627 1.00 68.75 82 ASN A N 1
ATOM 660 C CA . ASN A 1 82 ? 47.593 4.724 -46.451 1.00 68.75 82 ASN A CA 1
ATOM 661 C C . ASN A 1 82 ? 47.284 4.461 -44.973 1.00 68.75 82 ASN A C 1
ATOM 663 O O . ASN A 1 82 ? 46.140 4.153 -44.665 1.00 68.75 82 ASN A O 1
ATOM 667 N N . SER A 1 83 ? 48.254 4.644 -44.072 1.00 75.50 83 SER A N 1
ATOM 668 C CA . SER A 1 83 ? 48.067 4.502 -42.622 1.00 75.50 83 SER A CA 1
ATOM 669 C C . SER A 1 83 ? 47.043 5.497 -42.065 1.00 75.50 83 SER A C 1
ATOM 671 O O . SER A 1 83 ? 46.160 5.109 -41.307 1.00 75.50 83 SER A O 1
ATOM 673 N N . GLU A 1 84 ? 47.090 6.762 -42.492 1.00 80.25 84 GLU A N 1
ATOM 674 C CA . GLU A 1 84 ? 46.107 7.775 -42.081 1.00 80.25 84 GLU A CA 1
ATOM 675 C C . GLU A 1 84 ? 44.694 7.430 -42.578 1.00 80.25 84 GLU A C 1
ATOM 677 O O . GLU A 1 84 ? 43.742 7.430 -41.800 1.00 80.25 84 GLU A O 1
ATOM 682 N N . ALA A 1 85 ? 44.560 7.008 -43.839 1.00 82.38 85 ALA A N 1
ATOM 683 C CA . ALA A 1 85 ? 43.278 6.571 -44.389 1.00 82.38 85 ALA A CA 1
ATOM 684 C C . ALA A 1 85 ? 42.775 5.247 -43.771 1.00 82.38 85 ALA A C 1
ATOM 686 O O . ALA A 1 85 ? 41.570 5.017 -43.676 1.00 82.38 85 ALA A O 1
ATOM 687 N N . GLU A 1 86 ? 43.668 4.339 -43.369 1.00 84.19 86 GLU A N 1
ATOM 688 C CA . GLU A 1 86 ? 43.326 3.123 -42.620 1.00 84.19 86 GLU A CA 1
ATOM 689 C C . GLU A 1 86 ? 42.854 3.448 -41.206 1.00 84.19 86 GLU A C 1
ATOM 691 O O . GLU A 1 86 ? 41.867 2.868 -40.750 1.00 84.19 86 GLU A O 1
ATOM 696 N N . MET A 1 87 ? 43.503 4.408 -40.550 1.00 86.44 87 MET A N 1
ATOM 697 C CA . MET A 1 87 ? 43.118 4.911 -39.237 1.00 86.44 87 MET A CA 1
ATOM 698 C C . MET A 1 87 ? 41.755 5.603 -39.288 1.00 86.44 87 MET A C 1
ATOM 700 O O . MET A 1 87 ? 40.900 5.300 -38.462 1.00 86.44 87 MET A O 1
ATOM 704 N N . GLU A 1 88 ? 41.503 6.445 -40.292 1.00 87.62 88 GLU A N 1
ATOM 705 C CA . GLU A 1 88 ? 40.200 7.085 -40.505 1.00 87.62 88 GLU A CA 1
ATOM 706 C C . GLU A 1 88 ? 39.101 6.048 -40.780 1.00 87.62 88 GLU A C 1
ATOM 708 O O . GLU A 1 88 ? 38.028 6.101 -40.181 1.00 87.62 88 GLU A O 1
ATOM 713 N N . ARG A 1 89 ? 39.375 5.035 -41.617 1.00 91.19 89 ARG A N 1
ATOM 714 C CA . ARG A 1 89 ? 38.439 3.917 -41.837 1.00 91.19 89 ARG A CA 1
ATOM 715 C C . ARG A 1 89 ? 38.182 3.116 -40.564 1.00 91.19 89 ARG A C 1
ATOM 717 O O . ARG A 1 89 ? 37.050 2.691 -40.345 1.00 91.19 89 ARG A O 1
ATOM 724 N N . SER A 1 90 ? 39.207 2.885 -39.746 1.00 91.75 90 SER A N 1
ATOM 725 C CA . SER A 1 90 ? 39.070 2.189 -38.464 1.00 91.75 90 SER A CA 1
ATOM 726 C C . SER A 1 90 ? 38.229 3.002 -37.484 1.00 91.75 90 SER A C 1
ATOM 728 O O . SER A 1 90 ? 37.284 2.466 -36.917 1.00 91.75 90 SER A O 1
ATOM 730 N N . ALA A 1 91 ? 38.504 4.300 -37.350 1.00 93.06 91 ALA A N 1
ATOM 731 C CA . ALA A 1 91 ? 37.736 5.212 -36.508 1.00 93.06 91 ALA A CA 1
ATOM 732 C C . ALA A 1 91 ? 36.277 5.332 -36.981 1.00 93.06 91 ALA A C 1
ATOM 734 O O . ALA A 1 91 ? 35.346 5.339 -36.177 1.00 93.06 91 ALA A O 1
ATOM 735 N N . HIS A 1 92 ? 36.040 5.359 -38.295 1.00 93.69 92 HIS A N 1
ATOM 736 C CA . HIS A 1 92 ? 34.686 5.338 -38.842 1.00 93.69 92 HIS A CA 1
ATOM 737 C C . HIS A 1 92 ? 33.961 4.022 -38.516 1.00 93.69 92 HIS A C 1
ATOM 739 O O . HIS A 1 92 ? 32.776 4.040 -38.196 1.00 93.69 92 HIS A O 1
ATOM 745 N N . ARG A 1 93 ? 34.633 2.867 -38.596 1.00 93.56 93 ARG A N 1
ATOM 746 C CA . ARG A 1 93 ? 34.018 1.588 -38.197 1.00 93.56 93 ARG A CA 1
ATOM 747 C C . ARG A 1 93 ? 33.699 1.570 -36.709 1.00 93.56 93 ARG A C 1
ATOM 749 O O . ARG A 1 93 ? 32.571 1.280 -36.352 1.00 93.56 93 ARG A O 1
ATOM 756 N N . GLU A 1 94 ? 34.645 1.975 -35.871 1.00 95.56 94 GLU A N 1
ATOM 757 C CA . GLU A 1 94 ? 34.461 2.015 -34.419 1.00 95.56 94 GLU A CA 1
ATOM 758 C C . GLU A 1 94 ? 33.315 2.949 -34.005 1.00 95.56 94 GLU A C 1
ATOM 760 O O . GLU A 1 94 ? 32.497 2.597 -33.157 1.00 95.56 94 GLU A O 1
ATOM 765 N N . THR A 1 95 ? 33.192 4.120 -34.638 1.00 94.62 95 THR A N 1
ATOM 766 C CA . THR A 1 95 ? 32.057 5.021 -34.381 1.00 94.62 95 THR A CA 1
ATOM 767 C C . THR A 1 95 ? 30.729 4.422 -34.842 1.00 94.62 95 THR A C 1
ATOM 769 O O . THR A 1 95 ? 29.727 4.576 -34.145 1.00 94.62 95 THR A O 1
ATOM 772 N N . MET A 1 96 ? 30.704 3.709 -35.971 1.00 93.56 96 MET A N 1
ATOM 773 C CA . MET A 1 96 ? 29.510 3.008 -36.446 1.00 93.56 96 MET A CA 1
ATOM 774 C C . MET A 1 96 ? 29.100 1.888 -35.479 1.00 93.56 96 MET A C 1
ATOM 776 O O . MET A 1 96 ? 27.951 1.864 -35.039 1.00 93.56 96 MET A O 1
ATOM 780 N N . ASP A 1 97 ? 30.051 1.052 -35.058 1.00 94.19 97 ASP A N 1
ATOM 781 C CA . ASP A 1 97 ? 29.837 -0.034 -34.096 1.00 94.19 97 ASP A CA 1
ATOM 782 C C . ASP A 1 97 ? 29.318 0.509 -32.752 1.00 94.19 97 ASP A C 1
ATOM 784 O O . ASP A 1 97 ? 28.387 -0.044 -32.162 1.00 94.19 97 ASP A O 1
ATOM 788 N N . ALA A 1 98 ? 29.860 1.637 -32.276 1.00 95.88 98 ALA A N 1
ATOM 789 C CA . ALA A 1 98 ? 29.408 2.286 -31.046 1.00 95.88 98 ALA A CA 1
ATOM 790 C C . ALA A 1 98 ? 27.954 2.785 -31.144 1.00 95.88 98 ALA A C 1
ATOM 792 O O . ALA A 1 98 ? 27.174 2.630 -30.197 1.00 95.88 98 ALA A O 1
ATOM 793 N N . LEU A 1 99 ? 27.570 3.365 -32.286 1.00 94.56 99 LEU A N 1
ATOM 794 C CA . LEU A 1 99 ? 26.199 3.820 -32.533 1.00 94.56 99 LEU A CA 1
ATOM 795 C C . LEU A 1 99 ? 25.221 2.644 -32.646 1.00 94.56 99 LEU A C 1
ATOM 797 O O . LEU A 1 99 ? 24.135 2.711 -32.070 1.00 94.56 99 LEU A O 1
ATOM 801 N N . GLU A 1 100 ? 25.607 1.559 -33.317 1.00 94.31 100 GLU A N 1
ATOM 802 C CA . GLU A 1 100 ? 24.805 0.332 -33.400 1.00 94.31 100 GLU A CA 1
ATOM 803 C C . GLU A 1 100 ? 24.609 -0.312 -32.022 1.00 94.31 100 GLU A C 1
ATOM 805 O O . GLU A 1 100 ? 23.486 -0.665 -31.657 1.00 94.31 100 GLU A O 1
ATOM 810 N N . CYS A 1 101 ? 25.665 -0.389 -31.204 1.00 95.69 101 CYS A N 1
ATOM 811 C CA . CYS A 1 101 ? 25.578 -0.871 -29.823 1.00 95.69 101 CYS A CA 1
ATOM 812 C C . CYS A 1 101 ? 24.634 -0.010 -28.965 1.00 95.69 101 CYS A C 1
ATOM 814 O O . CYS A 1 101 ? 23.833 -0.536 -28.180 1.00 95.69 101 CYS A O 1
ATOM 816 N N . SER A 1 102 ? 24.713 1.317 -29.114 1.00 96.19 102 SER A N 1
ATOM 817 C CA . SER A 1 102 ? 23.834 2.262 -28.419 1.00 96.19 102 SER A CA 1
ATOM 818 C C . SER A 1 102 ? 22.373 2.081 -28.841 1.00 96.19 102 SER A C 1
ATOM 820 O O . SER A 1 102 ? 21.490 1.965 -27.985 1.00 96.19 102 SER A O 1
ATOM 822 N N . GLU A 1 103 ? 22.114 1.972 -30.147 1.00 95.19 103 GLU A N 1
ATOM 823 C CA . GLU A 1 103 ? 20.776 1.730 -30.684 1.00 95.19 103 GLU A CA 1
ATOM 824 C C . GLU A 1 103 ? 20.213 0.386 -30.208 1.00 95.19 103 GLU A C 1
ATOM 826 O O . GLU A 1 103 ? 19.075 0.331 -29.740 1.00 95.19 103 GLU A O 1
ATOM 831 N N . ALA A 1 104 ? 21.000 -0.689 -30.270 1.00 95.38 104 ALA A N 1
ATOM 832 C CA . ALA A 1 104 ? 20.579 -2.010 -29.815 1.00 95.38 104 ALA A CA 1
ATOM 833 C C . ALA A 1 104 ? 20.177 -1.998 -28.331 1.00 95.38 104 ALA A C 1
ATOM 835 O O . ALA A 1 104 ? 19.147 -2.570 -27.962 1.00 95.38 104 ALA A O 1
ATOM 836 N N . SER A 1 105 ? 20.943 -1.293 -27.494 1.00 96.12 105 SER A N 1
ATOM 837 C CA . SER A 1 105 ? 20.654 -1.131 -26.065 1.00 96.12 105 SER A CA 1
ATOM 838 C C . SER A 1 105 ? 19.365 -0.339 -25.827 1.00 96.12 105 SER A C 1
ATOM 840 O O . SER A 1 105 ? 18.519 -0.764 -25.040 1.00 96.12 105 SER A O 1
ATOM 842 N N . TYR A 1 106 ? 19.169 0.770 -26.549 1.00 94.94 106 TYR A N 1
ATOM 843 C CA . TYR A 1 106 ? 17.932 1.556 -26.503 1.00 94.94 106 TYR A CA 1
ATOM 844 C C . TYR A 1 106 ? 16.712 0.724 -26.922 1.00 94.94 106 TYR A C 1
ATOM 846 O O . TYR A 1 106 ? 15.712 0.682 -26.209 1.00 94.94 106 TYR A O 1
ATOM 854 N N . LEU A 1 107 ? 16.803 0.007 -28.045 1.00 94.75 107 LEU A N 1
ATOM 855 C CA . LEU A 1 107 ? 15.713 -0.829 -28.546 1.00 94.75 107 LEU A CA 1
ATOM 856 C C . LEU A 1 107 ? 15.390 -1.979 -27.590 1.00 94.75 107 LEU A C 1
ATOM 858 O O . LEU A 1 107 ? 14.219 -2.294 -27.389 1.00 94.75 107 LEU A O 1
ATOM 862 N N . SER A 1 108 ? 16.411 -2.595 -26.989 1.00 95.50 108 SER A N 1
ATOM 863 C CA . SER A 1 108 ? 16.229 -3.602 -25.945 1.00 95.50 108 SER A CA 1
ATOM 864 C C . SER A 1 108 ? 15.468 -3.021 -24.753 1.00 95.50 108 SER A C 1
ATOM 866 O O . SER A 1 108 ? 14.448 -3.581 -24.359 1.00 95.50 108 SER A O 1
ATOM 868 N N . LEU A 1 109 ? 15.894 -1.865 -24.233 1.00 95.06 109 LEU A N 1
ATOM 869 C CA . LEU A 1 109 ? 15.217 -1.186 -23.128 1.00 95.06 109 LEU A CA 1
ATOM 870 C C . LEU A 1 109 ? 13.750 -0.885 -23.457 1.00 95.06 109 LEU A C 1
ATOM 872 O O . LEU A 1 109 ? 12.871 -1.193 -22.658 1.00 95.06 109 LEU A O 1
ATOM 876 N N . CYS A 1 110 ? 13.470 -0.319 -24.632 1.00 93.31 110 CYS A N 1
ATOM 877 C CA . CYS A 1 110 ? 12.102 0.009 -25.023 1.00 93.31 110 CYS A CA 1
ATOM 878 C C . CYS A 1 110 ? 11.212 -1.234 -25.136 1.00 93.31 110 CYS A C 1
ATOM 880 O O . CYS A 1 110 ? 10.066 -1.176 -24.700 1.00 93.31 110 CYS A O 1
ATOM 882 N N . ARG A 1 111 ? 11.721 -2.360 -25.659 1.00 93.19 111 ARG A N 1
ATOM 883 C CA . ARG A 1 111 ? 10.965 -3.626 -25.693 1.00 93.19 111 ARG A CA 1
ATOM 884 C C . ARG A 1 111 ? 10.652 -4.125 -24.284 1.00 93.19 111 ARG A C 1
ATOM 886 O O . ARG A 1 111 ? 9.492 -4.342 -23.975 1.00 93.19 111 ARG A O 1
ATOM 893 N N . HIS A 1 112 ? 11.648 -4.171 -23.399 1.00 94.69 112 HIS A N 1
ATOM 894 C CA . HIS A 1 112 ? 11.427 -4.582 -22.009 1.00 94.69 112 HIS A CA 1
ATOM 895 C C . HIS A 1 112 ? 10.433 -3.670 -21.278 1.00 94.69 112 HIS A C 1
ATOM 897 O O . HIS A 1 112 ? 9.579 -4.159 -20.548 1.00 94.69 112 HIS A O 1
ATOM 903 N N . LEU A 1 113 ? 10.514 -2.349 -21.473 1.00 94.19 113 LEU A N 1
ATOM 904 C CA . LEU A 1 113 ? 9.543 -1.413 -20.895 1.00 94.19 113 LEU A CA 1
ATOM 905 C C . LEU A 1 113 ? 8.133 -1.663 -21.431 1.00 94.19 113 LEU A C 1
ATOM 907 O O . LEU A 1 113 ? 7.179 -1.619 -20.665 1.00 94.19 113 LEU A O 1
ATOM 911 N N . THR A 1 114 ? 8.007 -1.951 -22.723 1.00 93.75 114 THR A N 1
ATOM 912 C CA . THR A 1 114 ? 6.726 -2.282 -23.357 1.00 93.75 114 THR A CA 1
ATOM 913 C C . THR A 1 114 ? 6.126 -3.552 -22.756 1.00 93.75 114 THR A C 1
ATOM 915 O O . THR A 1 114 ? 4.956 -3.547 -22.380 1.00 93.75 114 THR A O 1
ATOM 918 N N . ASP A 1 115 ? 6.944 -4.593 -22.580 1.00 93.06 115 ASP A N 1
ATOM 919 C CA . ASP A 1 115 ? 6.533 -5.873 -21.997 1.00 93.06 115 ASP A CA 1
ATOM 920 C C . ASP A 1 115 ? 6.112 -5.715 -20.528 1.00 93.06 115 ASP A C 1
ATOM 922 O O . ASP A 1 115 ? 5.060 -6.200 -20.117 1.00 93.06 115 ASP A O 1
ATOM 926 N N . VAL A 1 116 ? 6.902 -4.989 -19.727 1.00 94.25 116 VAL A N 1
ATOM 927 C CA . VAL A 1 116 ? 6.616 -4.755 -18.300 1.00 94.25 116 VAL A CA 1
ATOM 928 C C . VAL A 1 116 ? 5.366 -3.900 -18.107 1.00 94.25 116 VAL A C 1
ATOM 930 O O . VAL A 1 116 ? 4.591 -4.138 -17.182 1.00 94.25 116 VAL A O 1
ATOM 933 N N . LEU A 1 117 ? 5.163 -2.904 -18.968 1.00 93.56 117 LEU A N 1
ATOM 934 C CA . LEU A 1 117 ? 3.979 -2.047 -18.934 1.00 93.56 117 LEU A CA 1
ATOM 935 C C . LEU A 1 117 ? 2.780 -2.679 -19.657 1.00 93.56 117 LEU A C 1
ATOM 937 O O . LEU A 1 117 ? 1.696 -2.102 -19.635 1.00 93.56 117 LEU A O 1
ATOM 941 N N . ASN A 1 118 ? 2.958 -3.864 -20.256 1.00 92.19 118 ASN A N 1
ATOM 942 C CA . ASN A 1 118 ? 1.950 -4.600 -21.016 1.00 92.19 118 ASN A CA 1
ATOM 943 C C . ASN A 1 118 ? 1.219 -3.702 -22.032 1.00 92.19 118 ASN A C 1
ATOM 945 O O . ASN A 1 118 ? -0.014 -3.686 -22.102 1.00 92.19 118 ASN A O 1
ATOM 949 N N . VAL A 1 119 ? 1.990 -2.899 -22.770 1.00 90.94 119 VAL A N 1
ATOM 950 C CA . VAL A 1 119 ? 1.465 -2.014 -23.813 1.00 90.94 119 VAL A CA 1
ATOM 951 C C . VAL A 1 119 ? 1.560 -2.736 -25.152 1.00 90.94 119 VAL A C 1
ATOM 953 O O . VAL A 1 119 ? 2.647 -3.053 -25.623 1.00 90.94 119 VAL A O 1
ATOM 956 N N . GLU A 1 120 ? 0.417 -3.014 -25.766 1.00 87.81 120 GLU A N 1
ATOM 957 C CA . GLU A 1 120 ? 0.351 -3.692 -27.063 1.00 87.81 120 GLU A CA 1
ATOM 958 C C . GLU A 1 120 ? 0.548 -2.694 -28.226 1.00 87.81 120 GLU A C 1
ATOM 960 O O . GLU A 1 120 ? 0.402 -1.482 -28.059 1.00 87.81 120 GLU A O 1
ATOM 965 N N . ASP A 1 121 ? 0.907 -3.205 -29.409 1.00 78.25 121 ASP A N 1
ATOM 966 C CA . ASP A 1 121 ? 0.985 -2.455 -30.676 1.00 78.25 121 ASP A CA 1
ATOM 967 C C . ASP A 1 121 ? 1.959 -1.261 -30.724 1.00 78.25 121 ASP A C 1
ATOM 969 O O . ASP A 1 121 ? 1.711 -0.234 -31.365 1.00 78.25 121 ASP A O 1
ATOM 973 N N . ILE A 1 122 ? 3.129 -1.400 -30.097 1.00 86.62 122 ILE A N 1
ATOM 974 C CA . ILE A 1 122 ? 4.176 -0.378 -30.166 1.00 86.62 122 ILE A CA 1
ATOM 975 C C . ILE A 1 122 ? 5.049 -0.532 -31.424 1.00 86.62 122 ILE A C 1
ATOM 977 O O . ILE A 1 122 ? 5.586 -1.597 -31.726 1.00 86.62 122 ILE A O 1
ATOM 981 N N . GLY A 1 123 ? 5.233 0.575 -32.148 1.00 88.12 123 GLY A N 1
ATOM 982 C CA . GLY A 1 123 ? 6.139 0.676 -33.293 1.00 88.12 123 GLY A CA 1
ATOM 983 C C . GLY A 1 123 ? 7.508 1.273 -32.947 1.00 88.12 123 GLY A C 1
ATOM 984 O O . GLY A 1 123 ? 7.774 1.719 -31.832 1.00 88.12 123 GLY A O 1
ATOM 985 N N . GLY A 1 124 ? 8.386 1.351 -33.950 1.00 91.25 124 GLY A N 1
ATOM 986 C CA . GLY A 1 124 ? 9.664 2.069 -33.836 1.00 91.25 124 GLY A CA 1
ATOM 987 C C . GLY A 1 124 ? 10.867 1.211 -33.436 1.00 91.25 124 GLY A C 1
ATOM 988 O O . GLY A 1 124 ? 11.953 1.751 -33.215 1.00 91.25 124 GLY A O 1
ATOM 989 N N . PHE A 1 125 ? 10.691 -0.115 -33.390 1.00 91.50 125 PHE A N 1
ATOM 990 C CA . PHE A 1 125 ? 11.726 -1.081 -33.007 1.00 91.50 125 PHE A CA 1
ATOM 991 C C . PHE A 1 125 ? 12.669 -1.519 -34.137 1.00 91.50 125 PHE A C 1
ATOM 993 O O . PHE A 1 125 ? 13.504 -2.403 -33.930 1.00 91.50 125 PHE A O 1
ATOM 1000 N N . SER A 1 126 ? 12.528 -0.932 -35.324 1.00 91.62 126 SER A N 1
ATOM 1001 C CA . SER A 1 126 ? 13.426 -1.153 -36.459 1.00 91.62 126 SER A CA 1
ATOM 1002 C C . SER A 1 126 ? 14.725 -0.371 -36.268 1.00 91.62 126 SER A C 1
ATOM 1004 O O . SER A 1 126 ? 14.698 0.715 -35.689 1.00 91.62 126 SER A O 1
ATOM 1006 N N . SER A 1 127 ? 15.847 -0.903 -36.756 1.00 92.38 127 SER A N 1
ATOM 1007 C CA . SER A 1 127 ? 17.131 -0.189 -36.749 1.00 92.38 127 SER A CA 1
ATOM 1008 C C . SER A 1 127 ? 17.110 1.002 -37.715 1.00 92.38 127 SER A C 1
ATOM 1010 O O . SER A 1 127 ? 16.459 0.960 -38.760 1.00 92.38 127 SER A O 1
ATOM 1012 N N . MET A 1 128 ? 17.829 2.066 -37.356 1.00 91.75 128 MET A N 1
ATOM 1013 C CA . MET A 1 128 ? 18.099 3.222 -38.215 1.00 91.75 128 MET A CA 1
ATOM 1014 C C . MET A 1 128 ? 19.302 3.012 -39.140 1.00 91.75 128 MET A C 1
ATOM 1016 O O . MET A 1 128 ? 19.605 3.892 -39.957 1.00 91.75 128 MET A O 1
ATOM 1020 N N . ALA A 1 129 ? 19.992 1.877 -39.023 1.00 89.94 129 ALA A N 1
ATOM 1021 C CA . ALA A 1 129 ? 21.101 1.536 -39.892 1.00 89.94 129 ALA A CA 1
ATOM 1022 C C . ALA A 1 129 ? 20.619 1.443 -41.348 1.00 89.94 129 ALA A C 1
ATOM 1024 O O . ALA A 1 129 ? 19.607 0.817 -41.660 1.00 89.94 129 ALA A O 1
ATOM 1025 N N . HIS A 1 130 ? 21.353 2.099 -42.246 1.00 87.06 130 HIS A N 1
ATOM 1026 C CA . HIS A 1 130 ? 21.187 2.000 -43.700 1.00 87.06 130 HIS A CA 1
ATOM 1027 C C . HIS A 1 130 ? 19.810 2.389 -44.287 1.00 87.06 130 HIS A C 1
ATOM 1029 O O . HIS A 1 130 ? 19.559 2.112 -45.459 1.00 87.06 130 HIS A O 1
ATOM 1035 N N . ILE A 1 131 ? 18.944 3.091 -43.542 1.00 93.06 131 ILE A N 1
ATOM 1036 C CA . ILE A 1 131 ? 17.691 3.660 -44.079 1.00 93.06 131 ILE A CA 1
ATOM 1037 C C . ILE A 1 131 ? 17.882 5.103 -44.591 1.00 93.06 131 ILE A C 1
ATOM 1039 O O . ILE A 1 131 ? 18.694 5.855 -44.028 1.00 93.06 131 ILE A O 1
ATOM 1043 N N . PRO A 1 132 ? 17.142 5.521 -45.641 1.00 95.19 132 PRO A N 1
ATOM 1044 C CA . PRO A 1 132 ? 17.201 6.882 -46.168 1.00 95.19 132 PRO A CA 1
ATOM 1045 C C . PRO A 1 132 ? 16.710 7.913 -45.144 1.00 95.19 132 PRO A C 1
ATOM 1047 O O . PRO A 1 132 ? 15.960 7.596 -44.220 1.00 95.19 132 PRO A O 1
ATOM 1050 N N . LYS A 1 133 ? 17.134 9.170 -45.321 1.00 94.25 133 LYS A N 1
ATOM 1051 C CA . LYS A 1 133 ? 16.884 10.257 -44.362 1.00 94.25 133 LYS A CA 1
ATOM 1052 C C . LYS A 1 133 ? 15.392 10.458 -44.067 1.00 94.25 133 LYS A C 1
ATOM 1054 O O . LYS A 1 133 ? 15.025 10.517 -42.898 1.00 94.25 133 LYS A O 1
ATOM 1059 N N . ASP A 1 134 ? 14.549 10.472 -45.096 1.00 95.12 134 ASP A N 1
ATOM 1060 C CA . ASP A 1 134 ? 13.101 10.672 -44.948 1.00 95.12 134 ASP A CA 1
ATOM 1061 C C . ASP A 1 134 ? 12.453 9.569 -44.094 1.00 95.12 134 ASP A C 1
ATOM 1063 O O . ASP A 1 134 ? 11.584 9.831 -43.264 1.00 95.12 134 ASP A O 1
ATOM 1067 N N . GLU A 1 135 ? 12.909 8.323 -44.249 1.00 95.19 135 GLU A N 1
ATOM 1068 C CA . GLU A 1 135 ? 12.413 7.196 -43.456 1.00 95.19 135 GLU A CA 1
ATOM 1069 C C . GLU A 1 135 ? 12.943 7.240 -42.018 1.00 95.19 135 GLU A C 1
ATOM 1071 O O . GLU A 1 135 ? 12.231 6.896 -41.076 1.00 95.19 135 GLU A O 1
ATOM 1076 N N . ARG A 1 136 ? 14.167 7.744 -41.819 1.00 95.12 136 ARG A N 1
ATOM 1077 C CA . ARG A 1 136 ? 14.718 7.985 -40.481 1.00 95.12 136 ARG A CA 1
ATOM 1078 C C . ARG A 1 136 ? 13.912 9.028 -39.715 1.00 95.12 136 ARG A C 1
ATOM 1080 O O . ARG A 1 136 ? 13.665 8.836 -38.528 1.00 95.12 136 ARG A O 1
ATOM 1087 N N . GLU A 1 137 ? 13.489 10.105 -40.374 1.00 95.31 137 GLU A N 1
ATOM 1088 C CA . GLU A 1 137 ? 12.638 11.137 -39.768 1.00 95.31 137 GLU A CA 1
ATOM 1089 C C . GLU A 1 137 ? 11.275 10.560 -39.356 1.00 95.31 137 GLU A C 1
ATOM 1091 O O . GLU A 1 137 ? 10.853 10.737 -38.212 1.00 95.31 137 GLU A O 1
ATOM 1096 N N . ARG A 1 138 ? 10.642 9.751 -40.218 1.00 95.81 138 ARG A N 1
ATOM 1097 C CA . ARG A 1 138 ? 9.404 9.031 -39.864 1.00 95.81 138 ARG A CA 1
ATOM 1098 C C . ARG A 1 138 ? 9.599 8.081 -38.685 1.00 95.81 138 ARG A C 1
ATOM 1100 O O . ARG A 1 138 ? 8.778 8.058 -37.770 1.00 95.81 138 ARG A O 1
ATOM 1107 N N . LEU A 1 139 ? 10.686 7.311 -38.676 1.00 95.44 139 LEU A N 1
ATOM 1108 C CA . LEU A 1 139 ? 10.994 6.387 -37.587 1.00 95.44 139 LEU A CA 1
ATOM 1109 C C . LEU A 1 139 ? 11.258 7.128 -36.267 1.00 95.44 139 LEU A C 1
ATOM 1111 O O . LEU A 1 139 ? 10.822 6.668 -35.213 1.00 95.44 139 LEU A O 1
ATOM 1115 N N . MET A 1 140 ? 11.913 8.293 -36.314 1.00 95.19 140 MET A N 1
ATOM 1116 C CA . MET A 1 140 ? 12.077 9.178 -35.155 1.00 95.19 140 MET A CA 1
ATOM 1117 C C . MET A 1 140 ? 10.731 9.662 -34.611 1.00 95.19 140 MET A C 1
ATOM 1119 O O . MET A 1 140 ? 10.540 9.677 -33.395 1.00 95.19 140 MET A O 1
ATOM 1123 N N . ASP A 1 141 ? 9.785 10.016 -35.481 1.00 95.75 141 ASP A N 1
ATOM 1124 C CA . ASP A 1 141 ? 8.440 10.411 -35.058 1.00 95.75 141 ASP A CA 1
ATOM 1125 C C . ASP A 1 141 ? 7.678 9.253 -34.406 1.00 95.75 141 ASP A C 1
ATOM 1127 O O . ASP A 1 141 ? 7.026 9.453 -33.379 1.00 95.75 141 ASP A O 1
ATOM 1131 N N . VAL A 1 142 ? 7.791 8.037 -34.951 1.00 95.06 142 VAL A N 1
ATOM 1132 C CA . VAL A 1 142 ? 7.217 6.829 -34.336 1.00 95.06 142 VAL A CA 1
ATOM 1133 C C . VAL A 1 142 ? 7.844 6.577 -32.966 1.00 95.06 142 VAL A C 1
ATOM 1135 O O . VAL A 1 142 ? 7.111 6.436 -31.992 1.00 95.06 142 VAL A O 1
ATOM 1138 N N . ARG A 1 143 ? 9.178 6.602 -32.850 1.00 95.25 143 ARG A N 1
ATOM 1139 C CA . ARG A 1 143 ? 9.876 6.433 -31.562 1.00 95.25 143 ARG A CA 1
ATOM 1140 C C . ARG A 1 143 ? 9.470 7.498 -30.544 1.00 95.25 143 ARG A C 1
ATOM 1142 O O . ARG A 1 143 ? 9.245 7.165 -29.386 1.00 95.25 143 ARG A O 1
ATOM 1149 N N . ARG A 1 144 ? 9.306 8.760 -30.961 1.00 95.31 144 ARG A N 1
ATOM 1150 C CA . ARG A 1 144 ? 8.840 9.840 -30.075 1.00 95.31 144 ARG A CA 1
ATOM 1151 C C . ARG A 1 144 ? 7.429 9.570 -29.551 1.00 95.31 144 ARG A C 1
ATOM 1153 O O . ARG A 1 144 ? 7.199 9.720 -28.356 1.00 95.31 144 ARG A O 1
ATOM 1160 N N . LYS A 1 145 ? 6.508 9.139 -30.419 1.00 94.56 145 LYS A N 1
ATOM 1161 C CA . LYS A 1 145 ? 5.140 8.756 -30.025 1.00 94.56 145 LYS A CA 1
ATOM 1162 C C . LYS A 1 145 ? 5.139 7.560 -29.075 1.00 94.56 145 LYS A C 1
ATOM 1164 O O . LYS A 1 145 ? 4.450 7.600 -28.065 1.00 94.56 145 LYS A O 1
ATOM 1169 N N . THR A 1 146 ? 5.950 6.544 -29.364 1.00 94.19 146 THR A N 1
ATOM 1170 C CA . THR A 1 146 ? 6.161 5.387 -28.486 1.00 94.19 146 THR A CA 1
ATOM 1171 C C . THR A 1 146 ? 6.650 5.817 -27.104 1.00 94.19 146 THR A C 1
ATOM 1173 O O . THR A 1 146 ? 6.062 5.432 -26.099 1.00 94.19 146 THR A O 1
ATOM 1176 N N . CYS A 1 147 ? 7.692 6.652 -27.030 1.00 94.12 147 CYS A N 1
ATOM 1177 C CA . CYS A 1 147 ? 8.193 7.160 -25.754 1.00 94.12 147 CYS A CA 1
ATOM 1178 C C . CYS A 1 147 ? 7.124 7.953 -24.995 1.00 94.12 147 CYS A C 1
ATOM 1180 O O . CYS A 1 147 ? 7.000 7.766 -23.789 1.00 94.12 147 CYS A O 1
ATOM 1182 N N . GLN A 1 148 ? 6.337 8.785 -25.683 1.00 95.00 148 GLN A N 1
ATOM 1183 C CA . GLN A 1 148 ? 5.247 9.524 -25.048 1.00 95.00 148 GLN A CA 1
ATOM 1184 C C . GLN A 1 148 ? 4.191 8.582 -24.461 1.00 95.00 148 GLN A C 1
ATOM 1186 O O . GLN A 1 148 ? 3.831 8.732 -23.302 1.00 95.00 148 GLN A O 1
ATOM 1191 N N . LEU A 1 149 ? 3.768 7.561 -25.212 1.00 94.25 149 LEU A N 1
ATOM 1192 C CA . LEU A 1 149 ? 2.802 6.569 -24.734 1.00 94.25 149 LEU A CA 1
ATOM 1193 C C . LEU A 1 149 ? 3.302 5.834 -23.480 1.00 94.25 149 LEU A C 1
ATOM 1195 O O . LEU A 1 149 ? 2.542 5.630 -22.535 1.00 94.25 149 LEU A O 1
ATOM 1199 N N . LEU A 1 150 ? 4.585 5.452 -23.457 1.00 94.44 150 LEU A N 1
ATOM 1200 C CA . LEU A 1 150 ? 5.199 4.808 -22.293 1.00 94.44 150 LEU A CA 1
ATOM 1201 C C . LEU A 1 150 ? 5.235 5.749 -21.078 1.00 94.44 150 LEU A C 1
ATOM 1203 O O . LEU A 1 150 ? 4.959 5.307 -19.964 1.00 94.44 150 LEU A O 1
ATOM 1207 N N . ILE A 1 151 ? 5.540 7.036 -21.281 1.00 95.69 151 ILE A N 1
ATOM 1208 C CA . ILE A 1 151 ? 5.517 8.055 -20.219 1.00 95.69 151 ILE A CA 1
ATOM 1209 C C . ILE A 1 151 ? 4.098 8.217 -19.672 1.00 95.69 151 ILE A C 1
ATOM 1211 O O . ILE A 1 151 ? 3.906 8.080 -18.466 1.00 95.69 151 ILE A O 1
ATOM 1215 N N . ASP A 1 152 ? 3.107 8.416 -20.540 1.00 95.25 152 ASP A N 1
ATOM 1216 C CA . ASP A 1 152 ? 1.707 8.581 -20.138 1.00 95.25 152 ASP A CA 1
ATOM 1217 C C . ASP A 1 152 ? 1.227 7.359 -19.337 1.00 95.25 152 ASP A C 1
ATOM 1219 O O . ASP A 1 152 ? 0.524 7.482 -18.331 1.00 95.25 152 ASP A O 1
ATOM 1223 N N . HIS A 1 153 ? 1.627 6.150 -19.743 1.00 95.44 153 HIS A N 1
ATOM 1224 C CA . HIS A 1 153 ? 1.288 4.930 -19.016 1.00 95.44 153 HIS A CA 1
ATOM 1225 C C . HIS A 1 153 ? 1.943 4.882 -17.625 1.00 95.44 153 HIS A C 1
ATOM 1227 O O . HIS A 1 153 ? 1.279 4.546 -16.641 1.00 95.44 153 HIS A O 1
ATOM 1233 N N . LEU A 1 154 ? 3.221 5.257 -17.517 1.00 96.50 154 LEU A N 1
ATOM 1234 C CA . LEU A 1 154 ? 3.932 5.346 -16.237 1.00 96.50 154 LEU A CA 1
ATOM 1235 C C . LEU A 1 154 ? 3.310 6.388 -15.301 1.00 96.50 154 LEU A C 1
ATOM 1237 O O . LEU A 1 154 ? 3.152 6.118 -14.109 1.00 96.50 154 LEU A O 1
ATOM 1241 N N . GLU A 1 155 ? 2.922 7.550 -15.822 1.00 97.69 155 GLU A N 1
ATOM 1242 C CA . GLU A 1 155 ? 2.243 8.594 -15.051 1.00 97.69 155 GLU A CA 1
ATOM 1243 C C . GLU A 1 155 ? 0.891 8.103 -14.529 1.00 97.69 155 GLU A C 1
ATOM 1245 O O . GLU A 1 155 ? 0.621 8.190 -13.329 1.00 97.69 155 GLU A O 1
ATOM 1250 N N . ASN A 1 156 ? 0.091 7.463 -15.385 1.00 96.75 156 ASN A N 1
ATOM 1251 C CA . ASN A 1 156 ? -1.174 6.851 -14.982 1.00 96.75 156 ASN A CA 1
ATOM 1252 C C . ASN A 1 156 ? -0.988 5.787 -13.889 1.00 96.75 156 ASN A C 1
ATOM 1254 O O . ASN A 1 156 ? -1.763 5.732 -12.929 1.00 96.75 156 ASN A O 1
ATOM 1258 N N . LEU A 1 157 ? 0.025 4.923 -14.011 1.00 97.12 157 LEU A N 1
ATOM 1259 C CA . LEU A 1 157 ? 0.331 3.921 -12.988 1.00 97.12 157 LEU A CA 1
ATOM 1260 C C . LEU A 1 157 ? 0.756 4.572 -11.670 1.00 97.12 157 LEU A C 1
ATOM 1262 O O . LEU A 1 157 ? 0.259 4.170 -10.617 1.00 97.12 157 LEU A O 1
ATOM 1266 N N . LYS A 1 158 ? 1.603 5.603 -11.721 1.00 98.00 158 LYS A N 1
ATOM 1267 C CA . LYS A 1 158 ? 2.023 6.375 -10.547 1.00 98.00 158 LYS A CA 1
ATOM 1268 C C . LYS A 1 158 ? 0.827 7.014 -9.840 1.00 98.00 158 LYS A C 1
ATOM 1270 O O . LYS A 1 158 ? 0.685 6.862 -8.631 1.00 98.00 158 LYS A O 1
ATOM 1275 N N . GLU A 1 159 ? -0.068 7.673 -10.569 1.00 98.25 159 GLU A N 1
ATOM 1276 C CA . GLU A 1 159 ? -1.274 8.277 -9.990 1.00 98.25 159 GLU A CA 1
ATOM 1277 C C . GLU A 1 159 ? -2.234 7.242 -9.400 1.00 98.25 159 GLU A C 1
ATOM 1279 O O . GLU A 1 159 ? -2.878 7.480 -8.377 1.00 98.25 159 GLU A O 1
ATOM 1284 N N . ARG A 1 160 ? -2.378 6.081 -10.050 1.00 98.12 160 ARG A N 1
ATOM 1285 C CA . ARG A 1 160 ? -3.182 4.971 -9.518 1.00 98.12 160 ARG A CA 1
ATOM 1286 C C . ARG A 1 160 ? -2.579 4.413 -8.235 1.00 98.12 160 ARG A C 1
ATOM 1288 O O . ARG A 1 160 ? -3.341 4.069 -7.338 1.00 98.12 160 ARG A O 1
ATOM 1295 N N . LEU A 1 161 ? -1.255 4.315 -8.162 1.00 98.44 161 LEU A N 1
ATOM 1296 C CA . LEU A 1 161 ? -0.540 3.851 -6.979 1.00 98.44 161 LEU A CA 1
ATOM 1297 C C . LEU A 1 161 ? -0.742 4.828 -5.818 1.00 98.44 161 LEU A C 1
ATOM 1299 O O . LEU A 1 161 ? -1.253 4.414 -4.787 1.00 98.44 161 LEU A O 1
ATOM 1303 N N . ILE A 1 162 ? -0.514 6.126 -6.038 1.00 98.44 162 ILE A N 1
ATOM 1304 C CA . ILE A 1 162 ? -0.741 7.169 -5.023 1.00 98.44 162 ILE A CA 1
ATOM 1305 C C . ILE A 1 162 ? -2.180 7.120 -4.490 1.00 98.44 162 ILE A C 1
ATOM 1307 O O . ILE A 1 162 ? -2.394 7.111 -3.284 1.00 98.44 162 ILE A O 1
ATOM 1311 N N . ARG A 1 163 ? -3.182 7.022 -5.375 1.00 98.50 163 ARG A N 1
ATOM 1312 C CA . ARG A 1 163 ? -4.592 6.918 -4.956 1.00 98.50 163 ARG A CA 1
ATOM 1313 C C . ARG A 1 163 ? -4.882 5.670 -4.124 1.00 98.50 163 ARG A C 1
ATOM 1315 O O . ARG A 1 163 ? -5.712 5.730 -3.221 1.00 98.50 163 ARG A O 1
ATOM 1322 N N . LYS A 1 164 ? -4.255 4.536 -4.451 1.00 98.62 164 LYS A N 1
ATOM 1323 C CA . LYS A 1 164 ? -4.407 3.298 -3.676 1.00 98.62 164 LYS A CA 1
ATOM 1324 C C . LYS A 1 164 ? -3.741 3.411 -2.312 1.00 98.62 164 LYS A C 1
ATOM 1326 O O . LYS A 1 164 ? -4.345 2.966 -1.346 1.00 98.62 164 LYS A O 1
ATOM 1331 N N . ASP A 1 165 ? -2.565 4.020 -2.235 1.00 98.62 165 ASP A N 1
ATOM 1332 C CA . ASP A 1 165 ? -1.860 4.225 -0.970 1.00 98.62 165 ASP A CA 1
ATOM 1333 C C . ASP A 1 165 ? -2.674 5.128 -0.038 1.00 98.62 165 ASP A C 1
ATOM 1335 O O . ASP A 1 165 ? -2.948 4.738 1.092 1.00 98.62 165 ASP A O 1
ATOM 1339 N N . THR A 1 166 ? -3.199 6.254 -0.536 1.00 98.38 166 THR A N 1
ATOM 1340 C CA . THR A 1 166 ? -4.100 7.117 0.251 1.00 98.38 166 THR A CA 1
ATOM 1341 C C . THR A 1 166 ? -5.351 6.369 0.724 1.00 98.38 166 THR A C 1
ATOM 1343 O O . THR A 1 166 ? -5.768 6.511 1.868 1.00 98.38 166 THR A O 1
ATOM 1346 N N . LEU A 1 167 ? -5.946 5.524 -0.127 1.00 98.62 167 LEU A N 1
ATOM 1347 C CA . LEU A 1 167 ? -7.102 4.716 0.268 1.00 98.62 167 LEU A CA 1
ATOM 1348 C C . LEU A 1 167 ? -6.751 3.688 1.360 1.00 98.62 167 LEU A C 1
ATOM 1350 O O . LEU A 1 167 ? -7.572 3.414 2.234 1.00 98.62 167 LEU A O 1
ATOM 1354 N N . LEU A 1 168 ? -5.553 3.101 1.309 1.00 98.62 168 LEU A N 1
ATOM 1355 C CA . LEU A 1 168 ? -5.076 2.183 2.343 1.00 98.62 168 LEU A CA 1
ATOM 1356 C C . LEU A 1 168 ? -4.862 2.911 3.672 1.00 98.62 168 LEU A C 1
ATOM 1358 O O . LEU A 1 168 ? -5.330 2.418 4.696 1.00 98.62 168 LEU A O 1
ATOM 1362 N N . GLU A 1 169 ? -4.254 4.097 3.653 1.00 98.62 169 GLU A N 1
ATOM 1363 C CA . GLU A 1 169 ? -4.104 4.952 4.839 1.00 98.62 169 GLU A CA 1
ATOM 1364 C C . GLU A 1 169 ? -5.471 5.294 5.467 1.00 98.62 169 GLU A C 1
ATOM 1366 O O . GLU A 1 169 ? -5.655 5.193 6.686 1.00 98.62 169 GLU A O 1
ATOM 1371 N N . ASP A 1 170 ? -6.471 5.615 4.640 1.00 98.62 170 ASP A N 1
ATOM 1372 C CA . ASP A 1 170 ? -7.841 5.865 5.097 1.00 98.62 170 ASP A CA 1
ATOM 1373 C C . ASP A 1 170 ? -8.469 4.623 5.749 1.00 98.62 170 ASP A C 1
ATOM 1375 O O . ASP A 1 170 ? -9.119 4.731 6.796 1.00 98.62 170 ASP A O 1
ATOM 1379 N N . TYR A 1 171 ? -8.270 3.430 5.178 1.00 98.62 171 TYR A N 1
ATOM 1380 C CA . TYR A 1 171 ? -8.758 2.185 5.777 1.00 98.62 171 TYR A CA 1
ATOM 1381 C C . TYR A 1 171 ? -8.062 1.855 7.096 1.00 98.62 171 TYR A C 1
ATOM 1383 O O . TYR A 1 171 ? -8.727 1.419 8.039 1.00 98.62 171 TYR A O 1
ATOM 1391 N N . GLU A 1 172 ? -6.755 2.080 7.200 1.00 98.44 172 GLU A N 1
ATOM 1392 C CA . GLU A 1 172 ? -6.014 1.906 8.450 1.00 98.44 172 GLU A CA 1
ATOM 1393 C C . GLU A 1 172 ? -6.547 2.841 9.544 1.00 98.44 172 GLU A C 1
ATOM 1395 O O . GLU A 1 172 ? -6.796 2.402 10.674 1.00 98.44 172 GLU A O 1
ATOM 1400 N N . SER A 1 173 ? -6.817 4.102 9.194 1.00 98.50 173 SER A N 1
ATOM 1401 C CA . SER A 1 173 ? -7.439 5.085 10.087 1.00 98.50 173 SER A CA 1
ATOM 1402 C C . SER A 1 173 ? -8.836 4.648 10.541 1.00 98.50 173 SER A C 1
ATOM 1404 O O . SER A 1 173 ? -9.128 4.625 11.741 1.00 98.50 173 SER A O 1
ATOM 1406 N N . GLN A 1 174 ? -9.697 4.221 9.613 1.00 98.50 174 GLN A N 1
ATOM 1407 C CA . GLN A 1 174 ? -11.042 3.729 9.936 1.00 98.50 174 GLN A CA 1
ATOM 1408 C C . GLN A 1 174 ? -11.002 2.476 10.818 1.00 98.50 174 GLN A C 1
ATOM 1410 O O . GLN A 1 174 ? -11.792 2.344 11.753 1.00 98.50 174 GLN A O 1
ATOM 1415 N N . LEU A 1 175 ? -10.058 1.568 10.575 1.00 98.56 175 LEU A N 1
ATOM 1416 C CA . LEU A 1 175 ? -9.877 0.364 11.379 1.00 98.56 175 LEU A CA 1
ATOM 1417 C C . LEU A 1 175 ? -9.414 0.704 12.803 1.00 98.56 175 LEU A C 1
ATOM 1419 O O . LEU A 1 175 ? -9.889 0.095 13.765 1.00 98.56 175 LEU A O 1
ATOM 1423 N N . ALA A 1 176 ? -8.533 1.693 12.964 1.00 98.38 176 ALA A N 1
ATOM 1424 C CA . ALA A 1 176 ? -8.148 2.202 14.277 1.00 98.38 176 ALA A CA 1
ATOM 1425 C C . ALA A 1 176 ? -9.343 2.826 15.022 1.00 98.38 176 ALA A C 1
ATOM 1427 O O . ALA A 1 176 ? -9.550 2.536 16.203 1.00 98.38 176 ALA A O 1
ATOM 1428 N N . GLN A 1 177 ? -10.172 3.614 14.329 1.00 98.50 177 GLN A N 1
ATOM 1429 C CA . GLN A 1 177 ? -11.402 4.180 14.896 1.00 98.50 177 GLN A CA 1
ATOM 1430 C C . GLN A 1 177 ? -12.393 3.088 15.313 1.00 98.50 177 GLN A C 1
ATOM 1432 O O . GLN A 1 177 ? -12.954 3.151 16.406 1.00 98.50 177 GLN A O 1
ATOM 1437 N N . LEU A 1 178 ? -12.572 2.053 14.490 1.00 98.56 178 LEU A N 1
ATOM 1438 C CA . LEU A 1 178 ? -13.463 0.934 14.792 1.00 98.56 178 LEU A CA 1
ATOM 1439 C C . LEU A 1 178 ? -12.990 0.150 16.022 1.00 98.56 178 LEU A C 1
ATOM 1441 O O . LEU A 1 178 ? -13.798 -0.171 16.891 1.00 98.56 178 LEU A O 1
ATOM 1445 N N . LYS A 1 179 ? -11.681 -0.092 16.150 1.00 98.50 179 LYS A N 1
ATOM 1446 C CA . LYS A 1 179 ? -11.098 -0.696 17.359 1.00 98.50 179 LYS A CA 1
ATOM 1447 C C . LYS A 1 179 ? -11.365 0.153 18.602 1.00 98.50 179 LYS A C 1
ATOM 1449 O O . LYS A 1 179 ? -11.778 -0.385 19.624 1.00 98.50 179 LYS A O 1
ATOM 1454 N N . ALA A 1 180 ? -11.173 1.470 18.518 1.00 98.19 180 ALA A N 1
ATOM 1455 C CA . ALA A 1 180 ? -11.473 2.370 19.631 1.00 98.19 180 ALA A CA 1
ATOM 1456 C C . ALA A 1 180 ? -12.970 2.364 19.989 1.00 98.19 180 ALA A C 1
ATOM 1458 O O . ALA A 1 180 ? -13.325 2.346 21.168 1.00 98.19 180 ALA A O 1
ATOM 1459 N N . SER A 1 181 ? -13.848 2.322 18.982 1.00 98.31 181 SER A N 1
ATOM 1460 C CA . SER A 1 181 ? -15.295 2.224 19.184 1.00 98.31 181 SER A CA 1
ATOM 1461 C C . SER A 1 181 ? -15.696 0.912 19.854 1.00 98.31 181 SER A C 1
ATOM 1463 O O . SER A 1 181 ? -16.577 0.925 20.707 1.00 98.31 181 SER A O 1
ATOM 1465 N N . LEU A 1 182 ? -15.055 -0.206 19.502 1.00 98.44 182 LEU A N 1
ATOM 1466 C CA . LEU A 1 182 ? -15.321 -1.505 20.119 1.00 98.44 182 LEU A CA 1
ATOM 1467 C C . LEU A 1 182 ? -14.977 -1.491 21.614 1.00 98.44 182 LEU A C 1
ATOM 1469 O O . LEU A 1 182 ? -15.794 -1.897 22.432 1.00 98.44 182 LEU A O 1
ATOM 1473 N N . VAL A 1 183 ? -13.813 -0.944 21.976 1.00 98.25 183 VAL A N 1
ATOM 1474 C CA . VAL A 1 183 ? -13.400 -0.806 23.384 1.00 98.25 183 VAL A CA 1
ATOM 1475 C C . VAL A 1 183 ? -14.373 0.084 24.163 1.00 98.25 183 VAL A C 1
ATOM 1477 O O . VAL A 1 183 ? -14.710 -0.202 25.313 1.00 98.25 183 VAL A O 1
ATOM 1480 N N . LEU A 1 184 ? -14.848 1.172 23.547 1.00 98.19 184 LEU A N 1
ATOM 1481 C CA . LEU A 1 184 ? -15.855 2.034 24.162 1.00 98.19 184 LEU A CA 1
ATOM 1482 C C . LEU A 1 184 ? -17.181 1.293 24.378 1.00 98.19 184 LEU A C 1
ATOM 1484 O O . LEU A 1 184 ? -17.817 1.484 25.413 1.00 98.19 184 LEU A O 1
ATOM 1488 N N . GLU A 1 185 ? -17.593 0.465 23.421 1.00 98.50 185 GLU A N 1
ATOM 1489 C CA . GLU A 1 185 ? -18.820 -0.324 23.517 1.00 98.50 185 GLU A CA 1
ATOM 1490 C C . GLU A 1 185 ? -18.728 -1.382 24.619 1.00 98.50 185 GLU A C 1
ATOM 1492 O O . GLU A 1 185 ? -19.639 -1.494 25.435 1.00 98.50 185 GLU A O 1
ATOM 1497 N N . GLU A 1 186 ? -17.599 -2.088 24.725 1.00 98.38 186 GLU A N 1
ATOM 1498 C CA . GLU A 1 186 ? -17.347 -3.041 25.814 1.00 98.38 186 GLU A CA 1
ATOM 1499 C C . GLU A 1 186 ? -17.431 -2.366 27.185 1.00 98.38 186 GLU A C 1
ATOM 1501 O O . GLU A 1 186 ? -18.078 -2.879 28.100 1.00 98.38 186 GLU A O 1
ATOM 1506 N N . ARG A 1 187 ? -16.838 -1.175 27.324 1.00 98.38 187 ARG A N 1
ATOM 1507 C CA . ARG A 1 187 ? -16.921 -0.396 28.563 1.00 98.38 187 ARG A CA 1
ATOM 1508 C C . ARG A 1 187 ? -18.360 0.007 28.888 1.00 98.38 187 ARG A C 1
ATOM 1510 O O . ARG A 1 187 ? -18.795 -0.144 30.026 1.00 98.38 187 ARG A O 1
ATOM 1517 N N . LYS A 1 188 ? -19.115 0.497 27.903 1.00 98.44 188 LYS A N 1
ATOM 1518 C CA . LYS A 1 188 ? -20.528 0.859 28.096 1.00 98.44 188 LYS A CA 1
ATOM 1519 C C . LYS A 1 188 ? -21.387 -0.349 28.463 1.00 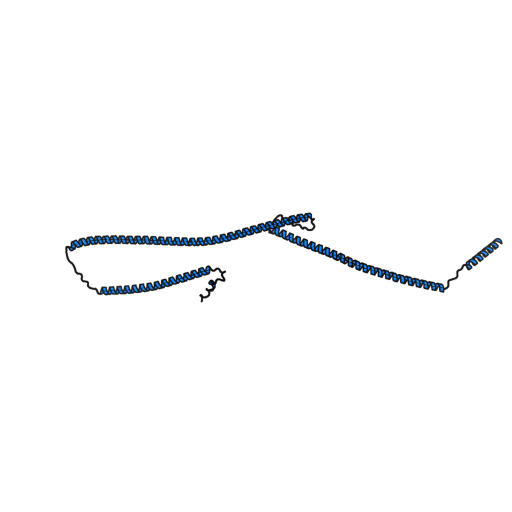98.44 188 LYS A C 1
ATOM 1521 O O . LYS A 1 188 ? -22.284 -0.219 29.291 1.00 98.44 188 LYS A O 1
ATOM 1526 N N . ALA A 1 189 ? -21.112 -1.513 27.879 1.00 98.44 189 ALA A N 1
ATOM 1527 C CA . ALA A 1 189 ? -21.798 -2.753 28.218 1.00 98.44 189 ALA A CA 1
ATOM 1528 C C . ALA A 1 189 ? -21.544 -3.151 29.682 1.00 98.44 189 ALA A C 1
ATOM 1530 O O . ALA A 1 189 ? -22.491 -3.476 30.395 1.00 98.44 189 ALA A O 1
ATOM 1531 N N . GLN A 1 190 ? -20.296 -3.039 30.154 1.00 98.38 190 GLN A N 1
ATOM 1532 C CA . GLN A 1 190 ? -19.947 -3.271 31.560 1.00 98.38 190 GLN A CA 1
ATOM 1533 C C . GLN A 1 190 ? -20.675 -2.299 32.498 1.00 98.38 19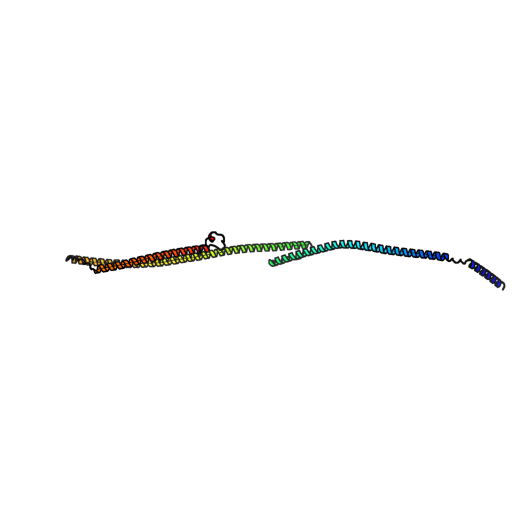0 GLN A C 1
ATOM 1535 O O . GLN A 1 190 ? -21.326 -2.735 33.444 1.00 98.38 190 GLN A O 1
ATOM 1540 N N . GLU A 1 191 ? -20.644 -0.996 32.202 1.00 98.31 191 GLU A N 1
ATOM 1541 C CA . GLU A 1 191 ? -21.348 0.026 32.992 1.00 98.31 191 GLU A CA 1
ATOM 1542 C C . GLU A 1 191 ? -22.870 -0.238 33.037 1.00 98.31 191 GLU A C 1
ATOM 1544 O O . GLU A 1 191 ? -23.510 -0.106 34.086 1.00 98.31 191 GLU A O 1
ATOM 1549 N N . ALA A 1 192 ? -23.468 -0.671 31.922 1.00 98.50 192 ALA A N 1
ATOM 1550 C CA . ALA A 1 192 ? -24.881 -1.040 31.862 1.00 98.50 192 ALA A CA 1
ATOM 1551 C C . ALA A 1 192 ? -25.201 -2.292 32.699 1.00 98.50 192 ALA A C 1
ATOM 1553 O O . ALA A 1 192 ? -26.230 -2.331 33.382 1.00 98.50 192 ALA A O 1
ATOM 1554 N N . ASP A 1 193 ? -24.330 -3.302 32.682 1.00 98.50 193 ASP A N 1
ATOM 1555 C CA . ASP A 1 193 ? -24.481 -4.508 33.496 1.00 98.50 193 ASP A CA 1
ATOM 1556 C C . ASP A 1 193 ? -24.349 -4.220 34.996 1.00 98.50 193 ASP A C 1
ATOM 1558 O O . ASP A 1 193 ? -25.146 -4.723 35.795 1.00 98.50 193 ASP A O 1
ATOM 1562 N N . GLU A 1 194 ? -23.411 -3.360 35.389 1.00 98.50 194 GLU A N 1
ATOM 1563 C CA . GLU A 1 194 ? -23.277 -2.888 36.769 1.00 98.50 194 GLU A CA 1
ATOM 1564 C C . GLU A 1 194 ? -24.540 -2.159 37.237 1.00 98.50 194 GLU A C 1
ATOM 1566 O O . GLU A 1 194 ? -25.092 -2.472 38.297 1.00 98.50 194 GLU A O 1
ATOM 1571 N N . LEU A 1 195 ? -25.056 -1.226 36.430 1.00 98.56 195 LEU A N 1
ATOM 1572 C CA . LEU A 1 195 ? -26.310 -0.530 36.722 1.00 98.56 195 LEU A CA 1
ATOM 1573 C C . LEU A 1 195 ? -27.485 -1.505 36.843 1.00 98.56 195 LEU A C 1
ATOM 1575 O O . LEU A 1 195 ? -28.278 -1.396 37.782 1.00 98.56 195 LEU A O 1
ATOM 1579 N N . ARG A 1 196 ? -27.577 -2.497 35.951 1.00 98.44 196 ARG A N 1
ATOM 1580 C CA . ARG A 1 196 ? -28.608 -3.542 36.001 1.00 98.44 196 ARG A CA 1
ATOM 1581 C C . ARG A 1 196 ? -28.538 -4.352 37.297 1.00 98.44 196 ARG A C 1
ATOM 1583 O O . ARG A 1 196 ? -29.576 -4.609 37.911 1.00 98.44 196 ARG A O 1
ATOM 1590 N N . ASN A 1 197 ? -27.338 -4.730 37.732 1.00 98.44 197 ASN A N 1
ATOM 1591 C CA . ASN A 1 197 ? -27.131 -5.467 38.980 1.00 98.44 197 ASN A CA 1
ATOM 1592 C C . ASN A 1 197 ? -27.493 -4.617 40.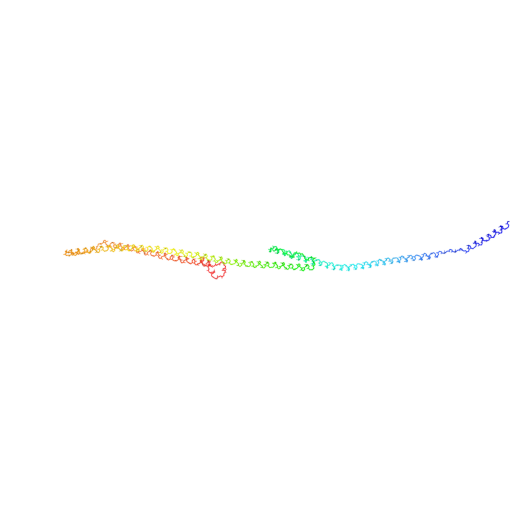205 1.00 98.44 197 ASN A C 1
ATOM 1594 O O . ASN A 1 197 ? -28.207 -5.087 41.092 1.00 98.44 197 ASN A O 1
ATOM 1598 N N . ASN A 1 198 ? -27.098 -3.343 40.215 1.00 98.38 198 ASN A N 1
ATOM 1599 C CA . ASN A 1 198 ? -27.455 -2.397 41.272 1.00 98.38 198 ASN A CA 1
ATOM 1600 C C . ASN A 1 198 ? -28.971 -2.186 41.371 1.00 98.38 198 ASN A C 1
ATOM 1602 O O . ASN A 1 198 ? -29.527 -2.165 42.470 1.00 98.38 198 ASN A O 1
ATOM 1606 N N . MET A 1 199 ? -29.665 -2.061 40.235 1.00 98.31 199 MET A N 1
ATOM 1607 C CA . MET A 1 199 ? -31.125 -1.956 40.215 1.00 98.31 199 MET A CA 1
ATOM 1608 C C . MET A 1 199 ? -31.797 -3.210 40.773 1.00 98.31 199 MET A C 1
ATOM 1610 O O . MET A 1 199 ? -32.742 -3.087 41.551 1.00 98.31 199 MET A O 1
ATOM 1614 N N . ARG A 1 200 ? -31.302 -4.403 40.419 1.00 98.56 200 ARG A N 1
ATOM 1615 C CA . ARG A 1 200 ? -31.818 -5.669 40.955 1.00 98.56 200 ARG A CA 1
ATOM 1616 C C . ARG A 1 200 ? -31.638 -5.751 42.470 1.00 98.56 200 ARG A C 1
ATOM 1618 O O . ARG A 1 200 ? -32.614 -5.977 43.173 1.00 98.56 200 ARG A O 1
ATOM 1625 N N . SER A 1 201 ? -30.433 -5.481 42.969 1.00 98.50 201 SER A N 1
ATOM 1626 C CA . SER A 1 201 ? -30.139 -5.502 44.407 1.00 98.50 201 SER A CA 1
ATOM 1627 C C . SER A 1 201 ? -31.004 -4.502 45.186 1.00 98.50 201 SER A C 1
ATOM 1629 O O . SER A 1 201 ? -31.588 -4.853 46.209 1.00 98.50 201 SER A O 1
ATOM 1631 N N . ARG A 1 202 ? -31.195 -3.283 44.662 1.00 98.25 202 ARG A N 1
ATOM 1632 C CA . ARG A 1 202 ? -32.116 -2.300 45.262 1.00 98.25 202 ARG A CA 1
ATOM 1633 C C . ARG A 1 202 ? -33.576 -2.751 45.234 1.00 98.25 202 ARG A C 1
ATOM 1635 O O . ARG A 1 202 ? -34.329 -2.414 46.146 1.00 98.25 202 ARG A O 1
ATOM 1642 N N . ALA A 1 203 ? -34.002 -3.468 44.195 1.00 98.50 203 ALA A N 1
ATOM 1643 C CA . ALA A 1 203 ? -35.353 -4.016 44.127 1.00 98.50 203 ALA A CA 1
ATOM 1644 C C . ALA A 1 203 ? -35.567 -5.100 45.197 1.00 98.50 203 ALA A C 1
ATOM 1646 O O . ALA A 1 203 ? -36.562 -5.035 45.917 1.00 98.50 203 ALA A O 1
ATOM 1647 N N . GLU A 1 204 ? -34.606 -6.016 45.353 1.00 98.31 204 GLU A N 1
ATOM 1648 C CA . GLU A 1 204 ? -34.602 -7.056 46.392 1.00 98.31 204 GLU A CA 1
ATOM 1649 C C . GLU A 1 204 ? -34.607 -6.442 47.804 1.00 98.31 204 GLU A C 1
ATOM 1651 O O . GLU A 1 204 ? -35.421 -6.816 48.648 1.00 98.31 204 GLU A O 1
ATOM 1656 N N . GLU A 1 205 ? -33.766 -5.432 48.056 1.00 98.19 205 GLU A N 1
ATOM 1657 C CA . GLU A 1 205 ? -33.753 -4.703 49.330 1.00 98.19 205 GLU A CA 1
ATOM 1658 C C . GLU A 1 205 ? -35.097 -4.006 49.591 1.00 98.19 205 GLU A C 1
ATOM 1660 O O . GLU A 1 205 ? -35.642 -4.075 50.695 1.00 98.19 205 GLU A O 1
ATOM 1665 N N . SER A 1 206 ? -35.679 -3.364 48.572 1.00 98.44 206 SER A N 1
ATOM 1666 C CA . SER A 1 206 ? -36.985 -2.712 48.697 1.00 98.44 206 SER A CA 1
ATOM 1667 C C . SER A 1 206 ? -38.089 -3.709 49.053 1.00 98.44 206 SER A C 1
ATOM 1669 O O . SER A 1 206 ? -38.939 -3.403 49.893 1.00 98.44 206 SER A O 1
ATOM 1671 N N . GLU A 1 207 ? -38.081 -4.895 48.448 1.00 98.50 207 GLU A N 1
ATOM 1672 C CA . GLU A 1 207 ? -39.024 -5.968 48.759 1.00 98.50 207 GLU A CA 1
ATOM 1673 C C . GLU A 1 207 ? -38.850 -6.469 50.198 1.00 98.50 207 GLU A C 1
ATOM 1675 O O . GLU A 1 207 ? -39.822 -6.497 50.957 1.00 98.50 207 GLU A O 1
ATOM 1680 N N . TYR A 1 208 ? -37.611 -6.734 50.618 1.00 98.56 208 TYR A N 1
ATOM 1681 C CA . TYR A 1 208 ? -37.295 -7.156 51.983 1.00 98.56 208 TYR A CA 1
ATOM 1682 C C . TYR A 1 208 ? -37.737 -6.130 53.041 1.00 98.56 208 TYR A C 1
ATOM 1684 O O . TYR A 1 208 ? -38.311 -6.481 54.081 1.00 98.56 208 TYR A O 1
ATOM 1692 N N . LEU A 1 209 ? -37.518 -4.837 52.777 1.00 98.50 209 LEU A N 1
ATOM 1693 C CA . LEU A 1 209 ? -37.957 -3.754 53.658 1.00 98.50 209 LEU A CA 1
ATOM 1694 C C . LEU A 1 209 ? -39.485 -3.645 53.714 1.00 98.50 209 LEU A C 1
ATOM 1696 O O . LEU A 1 209 ? -40.040 -3.443 54.797 1.00 98.50 209 LEU A O 1
ATOM 1700 N N . ARG A 1 210 ? -40.186 -3.811 52.583 1.00 98.44 210 ARG A N 1
ATOM 1701 C CA . ARG A 1 210 ? -41.660 -3.840 52.554 1.00 98.44 210 ARG A CA 1
ATOM 1702 C C . ARG A 1 210 ? -42.212 -5.012 53.358 1.00 98.44 210 ARG A C 1
ATOM 1704 O O . ARG A 1 210 ? -43.151 -4.817 54.131 1.00 98.44 210 ARG A O 1
ATOM 1711 N N . GLU A 1 211 ? -41.624 -6.197 53.222 1.00 98.38 211 GLU A N 1
ATOM 1712 C CA . GLU A 1 211 ? -42.035 -7.382 53.976 1.00 98.38 211 GLU A CA 1
ATOM 1713 C C . GLU A 1 211 ? -41.802 -7.191 55.484 1.00 98.38 211 GLU A C 1
ATOM 1715 O O . GLU A 1 211 ? -42.705 -7.409 56.295 1.00 98.38 211 GLU A O 1
ATOM 1720 N N . SER A 1 212 ? -40.622 -6.699 55.870 1.00 98.38 212 SER A N 1
ATOM 1721 C CA . SER A 1 212 ? -40.281 -6.396 57.267 1.00 98.38 212 SER A CA 1
ATOM 1722 C C . SER A 1 212 ? -41.211 -5.337 57.872 1.00 98.38 212 SER A C 1
ATOM 1724 O O . SER A 1 212 ? -41.663 -5.460 59.017 1.00 98.38 212 SER A O 1
ATOM 1726 N N . LEU A 1 213 ? -41.565 -4.309 57.095 1.00 98.44 213 LEU A N 1
ATOM 1727 C CA . LEU A 1 213 ? -42.541 -3.300 57.498 1.00 98.44 213 LEU A CA 1
ATOM 1728 C C . LEU A 1 213 ? -43.947 -3.896 57.659 1.00 98.44 213 LEU A C 1
ATOM 1730 O O . LEU A 1 213 ? -44.661 -3.527 58.591 1.00 98.44 213 LEU A O 1
ATOM 1734 N N . SER A 1 214 ? -44.351 -4.826 56.789 1.00 98.31 214 SER A N 1
ATOM 1735 C CA . SER A 1 214 ? -45.627 -5.538 56.931 1.00 98.31 214 SER A CA 1
ATOM 1736 C C . SER A 1 214 ? -45.659 -6.350 58.227 1.00 98.31 214 SER A C 1
ATOM 1738 O O . SER A 1 214 ? -46.561 -6.164 59.040 1.00 98.31 214 SER A O 1
ATOM 1740 N N . LYS A 1 215 ? -44.618 -7.154 58.488 1.00 98.31 215 LYS A N 1
ATOM 1741 C CA . LYS A 1 215 ? -44.498 -7.973 59.708 1.00 98.31 215 LYS A CA 1
ATOM 1742 C C . LYS A 1 215 ? -44.572 -7.133 60.985 1.00 98.31 215 LYS A C 1
ATOM 1744 O O . LYS A 1 215 ? -45.293 -7.483 61.917 1.00 98.31 215 LYS A O 1
ATOM 1749 N N . THR A 1 216 ? -43.858 -6.008 61.036 1.00 97.94 216 THR A N 1
ATOM 1750 C CA . THR A 1 216 ? -43.872 -5.113 62.211 1.00 97.94 216 THR A CA 1
ATOM 1751 C C . THR A 1 216 ? -45.220 -4.415 62.399 1.00 97.94 216 THR A C 1
ATOM 1753 O O . THR A 1 216 ? -45.677 -4.261 63.534 1.00 97.94 216 THR A O 1
ATOM 1756 N N . ARG A 1 217 ? -45.907 -4.040 61.311 1.00 98.19 217 ARG A N 1
ATOM 1757 C CA . ARG A 1 217 ? -47.286 -3.525 61.374 1.00 98.19 217 ARG A CA 1
ATOM 1758 C C . ARG A 1 217 ? -48.260 -4.569 61.912 1.00 98.19 217 ARG A C 1
ATOM 1760 O O . ARG A 1 217 ? -49.079 -4.228 62.764 1.00 98.19 217 ARG A O 1
ATOM 1767 N N . ASP A 1 218 ? -48.155 -5.818 61.468 1.00 98.00 218 ASP A N 1
ATOM 1768 C CA . ASP A 1 218 ? -49.015 -6.910 61.933 1.00 98.00 218 ASP A CA 1
ATOM 1769 C C . ASP A 1 218 ? -48.799 -7.209 63.423 1.00 98.00 218 ASP A C 1
ATOM 1771 O O . ASP A 1 218 ? -49.771 -7.274 64.182 1.00 98.00 218 ASP A O 1
ATOM 1775 N N . GLN A 1 219 ? -47.540 -7.271 63.873 1.00 97.81 219 GLN A N 1
ATOM 1776 C CA . GLN A 1 219 ? -47.184 -7.405 65.292 1.00 97.81 219 GLN A CA 1
ATOM 1777 C C . GLN A 1 219 ? -47.746 -6.252 66.133 1.00 97.81 219 GLN A C 1
ATOM 1779 O O . GLN A 1 219 ? -48.399 -6.480 67.151 1.00 97.81 219 GLN A O 1
ATOM 1784 N N . LEU A 1 220 ? -47.568 -5.003 65.687 1.00 97.81 220 LEU A N 1
ATOM 1785 C CA . LEU A 1 220 ? -48.117 -3.834 66.377 1.00 97.81 220 LEU A CA 1
ATOM 1786 C C . LEU A 1 220 ? -49.648 -3.889 66.459 1.00 97.81 220 LEU A C 1
ATOM 1788 O O . LEU A 1 220 ? -50.230 -3.538 67.486 1.00 97.81 220 LEU A O 1
ATOM 1792 N N . ASN A 1 221 ? -50.320 -4.317 65.390 1.00 97.38 221 ASN A N 1
ATOM 1793 C CA . ASN A 1 221 ? -51.772 -4.473 65.379 1.00 97.38 221 ASN A CA 1
ATOM 1794 C C . ASN A 1 221 ? -52.235 -5.565 66.353 1.00 97.38 221 ASN A C 1
ATOM 1796 O O . ASN A 1 221 ? -53.250 -5.382 67.030 1.00 97.38 221 ASN A O 1
ATOM 1800 N N . GLN A 1 222 ? -51.498 -6.671 66.467 1.00 97.56 222 GLN A N 1
ATOM 1801 C CA . GLN A 1 222 ? -51.766 -7.723 67.445 1.00 97.56 222 GLN A CA 1
ATOM 1802 C C . GLN A 1 222 ? -51.591 -7.216 68.883 1.00 97.56 222 GLN A C 1
ATOM 1804 O O . GLN A 1 222 ? -52.497 -7.380 69.699 1.00 97.56 222 GLN A O 1
ATOM 1809 N N . GLU A 1 223 ? -50.497 -6.510 69.171 1.00 96.81 223 GLU A N 1
ATOM 1810 C CA . GLU A 1 223 ? -50.251 -5.885 70.476 1.00 96.81 223 GLU A CA 1
ATOM 1811 C C . GLU A 1 223 ? -51.324 -4.854 70.836 1.00 96.81 223 GLU A C 1
ATOM 1813 O O . GLU A 1 223 ? -51.797 -4.811 71.973 1.00 96.81 223 GLU A O 1
ATOM 1818 N N . LYS A 1 224 ? -51.775 -4.039 69.874 1.00 97.25 224 LYS A N 1
ATOM 1819 C CA . LYS A 1 224 ? -52.895 -3.106 70.078 1.00 97.25 224 LYS A CA 1
ATOM 1820 C C . LYS A 1 224 ? -54.181 -3.843 70.454 1.00 97.25 224 LYS A C 1
ATOM 1822 O O . LYS A 1 224 ? -54.862 -3.417 71.388 1.00 97.25 224 LYS A O 1
ATOM 1827 N N . LYS A 1 225 ? -54.500 -4.949 69.769 1.00 97.12 225 LYS A N 1
ATOM 1828 C CA . LYS A 1 225 ? -55.669 -5.790 70.082 1.00 97.12 225 LYS A CA 1
ATOM 1829 C C . LYS A 1 225 ? -55.560 -6.397 71.484 1.00 97.12 225 LYS A C 1
ATOM 1831 O O . LYS A 1 225 ? -56.494 -6.257 72.268 1.00 97.12 225 LYS A O 1
ATOM 1836 N N . LEU A 1 226 ? -54.421 -7.001 71.831 1.00 96.31 226 LEU A N 1
ATOM 1837 C CA . LEU A 1 226 ? -54.179 -7.569 73.164 1.00 96.31 226 LEU A CA 1
ATOM 1838 C C . LEU A 1 226 ? -54.272 -6.505 74.263 1.00 96.31 226 LEU A C 1
ATOM 1840 O O . LEU A 1 226 ? -54.949 -6.715 75.267 1.00 96.31 226 LEU A O 1
ATOM 1844 N N . ASN A 1 227 ? -53.664 -5.335 74.057 1.00 95.62 227 ASN A N 1
ATOM 1845 C CA . ASN A 1 227 ? -53.749 -4.222 75.001 1.00 95.62 227 ASN A CA 1
ATOM 1846 C C . ASN A 1 227 ? -55.181 -3.710 75.174 1.00 95.62 227 ASN A C 1
ATOM 1848 O O . ASN A 1 227 ? -55.558 -3.365 76.293 1.00 95.62 227 ASN A O 1
ATOM 1852 N N . SER A 1 228 ? -55.986 -3.666 74.106 1.00 96.06 228 SER A N 1
ATOM 1853 C CA . SER A 1 228 ? -57.413 -3.338 74.216 1.00 96.06 228 SER A CA 1
ATOM 1854 C C . SER A 1 228 ? -58.142 -4.353 75.094 1.00 96.06 228 SER A C 1
ATOM 1856 O O . SER A 1 228 ? -58.768 -3.960 76.070 1.00 96.06 228 SER A O 1
ATOM 1858 N N . LEU A 1 229 ? -57.967 -5.654 74.834 1.00 94.94 229 LEU A N 1
ATOM 1859 C CA . LEU A 1 229 ? -58.583 -6.721 75.634 1.00 94.94 229 LEU A CA 1
ATOM 1860 C C . LEU A 1 229 ? -58.158 -6.668 77.110 1.00 94.94 229 LEU A C 1
ATOM 1862 O O . LEU A 1 229 ? -58.978 -6.873 78.005 1.00 94.94 229 LEU A O 1
ATOM 1866 N N . ILE A 1 230 ? -56.884 -6.374 77.386 1.00 93.81 230 ILE A N 1
ATOM 1867 C CA . ILE A 1 230 ? -56.379 -6.186 78.753 1.00 93.81 230 ILE A CA 1
ATOM 1868 C C . ILE A 1 230 ? -57.044 -4.973 79.409 1.00 93.81 230 ILE A C 1
ATOM 1870 O O . ILE A 1 230 ? -57.448 -5.065 80.570 1.00 93.81 230 ILE A O 1
ATOM 1874 N N . LYS A 1 231 ? -57.164 -3.845 78.695 1.00 94.19 231 LYS A N 1
ATOM 1875 C CA . LYS A 1 231 ? -57.851 -2.647 79.197 1.00 94.19 231 LYS A CA 1
ATOM 1876 C C . LYS A 1 231 ? -59.310 -2.949 79.516 1.00 94.19 231 LYS A C 1
ATOM 1878 O O . LYS A 1 231 ? -59.731 -2.655 80.630 1.00 94.19 231 LYS A O 1
ATOM 1883 N N . ASP A 1 232 ? -60.031 -3.603 78.612 1.00 91.44 232 ASP A N 1
ATOM 1884 C CA . ASP A 1 232 ? -61.433 -3.981 78.806 1.00 91.44 232 ASP A CA 1
ATOM 1885 C C . ASP A 1 232 ? -61.588 -4.906 80.021 1.00 91.44 232 ASP A C 1
ATOM 1887 O O . ASP A 1 232 ? -62.393 -4.648 80.917 1.00 91.44 232 ASP A O 1
ATOM 1891 N N . ARG A 1 233 ? -60.731 -5.930 80.144 1.00 88.25 233 ARG A N 1
ATOM 1892 C CA . ARG A 1 233 ? -60.720 -6.834 81.305 1.00 88.25 233 ARG A CA 1
ATOM 1893 C C . ARG A 1 233 ? -60.380 -6.107 82.606 1.00 88.25 233 ARG A C 1
ATOM 1895 O O . ARG A 1 233 ? -60.955 -6.418 83.648 1.00 88.25 233 ARG A O 1
ATOM 1902 N N . LYS A 1 234 ? -59.463 -5.135 82.566 1.00 87.38 234 LYS A N 1
ATOM 1903 C CA . LYS A 1 234 ? -59.111 -4.304 83.723 1.00 87.38 234 LYS A CA 1
ATOM 1904 C C . LYS A 1 234 ? -60.266 -3.391 84.124 1.00 87.38 234 LYS A C 1
ATOM 1906 O O . LYS A 1 234 ? -60.483 -3.240 85.322 1.00 87.38 234 LYS A O 1
ATOM 1911 N N . ILE A 1 235 ? -61.011 -2.820 83.178 1.00 83.25 235 ILE A N 1
ATOM 1912 C CA . ILE A 1 235 ? -62.221 -2.027 83.452 1.00 83.25 235 ILE A CA 1
ATOM 1913 C C . ILE A 1 235 ? -63.258 -2.906 84.156 1.00 83.25 235 ILE A C 1
ATOM 1915 O O . ILE A 1 235 ? -63.682 -2.562 85.255 1.00 83.25 235 ILE A O 1
ATOM 1919 N N . VAL A 1 236 ? -63.553 -4.094 83.614 1.00 77.75 236 VAL A N 1
ATOM 1920 C CA . VAL A 1 236 ? -64.469 -5.064 84.242 1.00 77.75 236 VAL A CA 1
ATOM 1921 C C . VAL A 1 236 ? -64.003 -5.447 85.650 1.00 77.75 236 VAL A C 1
ATOM 1923 O O . VAL A 1 236 ? -64.799 -5.452 86.588 1.00 77.75 236 VAL A O 1
ATOM 1926 N N . TYR A 1 237 ? -62.709 -5.734 85.833 1.00 74.31 237 TYR A N 1
ATOM 1927 C CA . TYR A 1 237 ? -62.158 -6.059 87.149 1.00 74.31 237 TYR A CA 1
ATOM 1928 C C . TYR A 1 237 ? -62.253 -4.881 88.121 1.00 74.31 237 TYR A C 1
ATOM 1930 O O . TYR A 1 237 ? -62.582 -5.101 89.280 1.00 74.31 237 TYR A O 1
ATOM 1938 N N . SER A 1 238 ? -61.989 -3.654 87.663 1.00 72.06 238 SER A N 1
ATOM 1939 C CA . SER A 1 238 ? -62.041 -2.422 88.466 1.00 72.06 238 SER A CA 1
ATOM 1940 C C . SER A 1 238 ? -63.471 -2.065 88.867 1.00 72.06 238 SER A C 1
ATOM 1942 O O . SER A 1 238 ? -63.691 -1.626 89.991 1.00 72.06 238 SER A O 1
ATOM 1944 N N . ASP A 1 239 ? -64.450 -2.296 87.993 1.00 66.38 239 ASP A N 1
ATOM 1945 C CA . ASP A 1 239 ? -65.871 -2.156 88.319 1.00 66.38 239 ASP A CA 1
ATOM 1946 C C . ASP A 1 239 ? -66.331 -3.239 89.298 1.00 66.38 239 ASP A C 1
ATOM 1948 O O . ASP A 1 239 ? -67.058 -2.937 90.247 1.00 66.38 239 ASP A O 1
ATOM 1952 N N . ASN A 1 240 ? -65.850 -4.479 89.149 1.00 60.28 240 ASN A N 1
ATOM 1953 C CA . ASN A 1 240 ? -66.076 -5.519 90.152 1.00 60.28 240 ASN A CA 1
ATOM 1954 C C . ASN A 1 240 ? -65.409 -5.165 91.483 1.00 60.28 240 ASN A C 1
ATOM 1956 O O . ASN A 1 240 ? -66.075 -5.224 92.503 1.00 60.28 240 ASN A O 1
ATOM 1960 N N . THR A 1 241 ? -64.149 -4.723 91.501 1.00 58.16 241 THR A N 1
ATOM 1961 C CA . THR A 1 241 ? -63.463 -4.321 92.741 1.00 58.16 241 THR A CA 1
ATOM 1962 C C . THR A 1 241 ? -64.009 -3.035 93.332 1.00 58.16 241 THR A C 1
ATOM 1964 O O . THR A 1 241 ? -63.934 -2.897 94.539 1.00 58.16 241 THR A O 1
ATOM 1967 N N . ARG A 1 242 ? -64.606 -2.108 92.575 1.00 58.62 242 ARG A N 1
ATOM 1968 C CA . ARG A 1 242 ? -65.381 -0.995 93.153 1.00 58.62 242 ARG A CA 1
ATOM 1969 C C . ARG A 1 242 ? -66.649 -1.493 93.840 1.00 58.62 242 ARG A C 1
ATOM 1971 O O . ARG A 1 242 ? -66.966 -1.007 94.922 1.00 58.62 242 ARG A O 1
ATOM 1978 N N . LYS A 1 243 ? -67.323 -2.499 93.271 1.00 54.34 243 LYS A N 1
ATOM 1979 C CA . LYS A 1 243 ? -68.423 -3.202 93.951 1.00 54.34 243 LYS A CA 1
ATOM 1980 C C . LYS A 1 243 ? -67.932 -3.962 95.194 1.00 54.34 243 LYS A C 1
ATOM 1982 O O . LYS A 1 243 ? -68.623 -3.940 96.204 1.00 54.34 243 LYS A O 1
ATOM 1987 N N . THR A 1 244 ? -66.733 -4.555 95.173 1.00 51.78 244 THR A N 1
ATOM 1988 C CA . THR A 1 244 ? -66.149 -5.260 96.334 1.00 51.78 244 THR A CA 1
ATOM 1989 C C . THR A 1 244 ? -65.462 -4.342 97.356 1.00 51.78 244 THR A C 1
ATOM 1991 O O . THR A 1 244 ? -65.395 -4.692 98.522 1.00 51.78 244 THR A O 1
ATOM 1994 N N . ALA A 1 245 ? -64.961 -3.161 96.983 1.00 48.69 245 ALA A N 1
ATOM 1995 C CA . ALA A 1 245 ? -64.261 -2.220 97.872 1.00 48.69 245 ALA A CA 1
ATOM 1996 C C . ALA A 1 245 ? -65.219 -1.412 98.760 1.00 48.69 245 ALA A C 1
ATOM 1998 O O . ALA A 1 245 ? -64.789 -0.819 99.748 1.00 48.69 245 ALA A O 1
ATOM 1999 N N . LEU A 1 246 ? -66.523 -1.460 98.476 1.00 53.75 246 LEU A N 1
ATOM 2000 C CA . LEU A 1 246 ? -67.566 -1.159 99.462 1.00 53.75 246 LEU A CA 1
ATOM 2001 C C . LEU A 1 246 ? -67.605 -2.194 100.611 1.00 53.75 246 LEU A C 1
ATOM 2003 O O . LEU A 1 246 ? -68.304 -1.982 101.596 1.00 53.75 246 LEU A O 1
ATOM 2007 N N . LEU A 1 247 ? -66.821 -3.276 100.522 1.00 49.72 247 LEU A N 1
ATOM 2008 C CA . LEU A 1 247 ? -66.668 -4.340 101.516 1.00 49.72 247 LEU A CA 1
ATOM 2009 C C . LEU A 1 247 ? -65.180 -4.620 101.829 1.00 49.72 247 LEU A C 1
ATOM 2011 O O . LEU A 1 247 ? -64.710 -5.742 101.720 1.00 49.72 247 LEU A O 1
ATOM 2015 N N . GLY A 1 248 ? -64.448 -3.594 102.272 1.00 44.81 248 GLY A N 1
ATOM 2016 C CA . GLY A 1 248 ? -63.459 -3.739 103.353 1.00 44.81 248 GLY A CA 1
ATOM 2017 C C . GLY A 1 248 ? -62.069 -4.367 103.096 1.00 44.81 248 GLY A C 1
ATOM 2018 O O . GLY A 1 248 ? -61.873 -5.303 102.336 1.00 44.81 248 GLY A O 1
ATOM 2019 N N . VAL A 1 249 ? -61.136 -3.876 103.927 1.00 42.12 249 VAL A N 1
ATOM 2020 C CA . VAL A 1 249 ? -59.827 -4.425 104.353 1.00 42.12 249 VAL A CA 1
ATOM 2021 C C . VAL A 1 249 ? -58.584 -4.082 103.508 1.00 42.12 249 VAL A C 1
ATOM 2023 O O . VAL A 1 249 ? -58.309 -4.630 102.446 1.00 42.12 249 VAL A O 1
ATOM 2026 N N . LYS A 1 250 ? -57.764 -3.186 104.081 1.00 44.44 250 LYS A N 1
ATOM 2027 C CA . LYS A 1 250 ? -56.373 -2.891 103.705 1.00 44.44 250 LYS A CA 1
ATOM 2028 C C . LYS A 1 250 ? -55.444 -3.912 104.373 1.00 44.44 250 LYS A C 1
ATOM 2030 O O . LYS A 1 250 ? -55.523 -4.072 105.587 1.00 44.44 250 LYS A O 1
ATOM 2035 N N . HIS A 1 251 ? -54.520 -4.518 103.625 1.00 41.12 251 HIS A N 1
ATOM 2036 C CA . HIS A 1 251 ? -53.435 -5.326 104.193 1.00 41.12 251 HIS A CA 1
ATOM 2037 C C . HIS A 1 251 ? -52.075 -4.675 103.904 1.00 41.12 251 HIS A C 1
ATOM 2039 O O . HIS A 1 251 ? -51.707 -4.457 102.751 1.00 41.12 251 HIS A O 1
ATOM 2045 N N . HIS A 1 252 ? -51.336 -4.350 104.968 1.00 47.44 252 HIS A N 1
ATOM 2046 C CA . HIS A 1 252 ? -49.934 -3.926 104.922 1.00 47.44 252 HIS A CA 1
ATOM 2047 C C . HIS A 1 252 ? -49.040 -5.101 104.496 1.00 47.44 252 HIS A C 1
ATOM 2049 O O . HIS A 1 252 ? -49.197 -6.202 105.024 1.00 47.44 252 HIS A O 1
ATOM 2055 N N . HIS A 1 253 ? -48.092 -4.861 103.583 1.00 41.81 253 HIS A N 1
ATOM 2056 C CA . HIS A 1 253 ? -47.070 -5.824 103.165 1.00 41.81 253 HIS A CA 1
ATOM 2057 C C . HIS A 1 253 ? -45.686 -5.295 103.576 1.00 41.81 253 HIS A C 1
ATOM 2059 O O . HIS A 1 253 ? -45.252 -4.246 103.099 1.00 41.81 253 HIS A O 1
ATOM 2065 N N . CYS A 1 254 ? -45.032 -5.993 104.505 1.00 38.09 254 CYS A N 1
ATOM 2066 C CA . CYS A 1 254 ? -43.673 -5.712 104.967 1.00 38.09 254 CYS A CA 1
ATOM 2067 C C . CYS A 1 254 ? -42.689 -6.523 104.109 1.00 38.09 254 CYS A C 1
ATOM 2069 O O . CYS A 1 254 ? -42.893 -7.722 103.925 1.00 38.09 254 CYS A O 1
ATOM 2071 N N . LYS A 1 255 ? -41.653 -5.881 103.558 1.00 44.66 255 LYS A N 1
ATOM 2072 C CA . LYS A 1 255 ? -40.614 -6.558 102.771 1.00 44.66 255 LYS A CA 1
ATOM 2073 C C . LYS A 1 255 ? -39.583 -7.183 103.710 1.00 44.66 255 LYS A C 1
ATOM 2075 O O . LYS A 1 255 ? -38.982 -6.473 104.508 1.00 44.66 255 LYS A O 1
ATOM 2080 N N . VAL A 1 256 ? -39.376 -8.488 103.580 1.00 50.31 256 VAL A N 1
ATOM 2081 C CA . VAL A 1 256 ? -38.233 -9.203 104.157 1.00 50.31 256 VAL A CA 1
ATOM 2082 C C . VAL A 1 256 ? -37.209 -9.348 103.035 1.00 50.31 256 VAL A C 1
ATOM 2084 O O . VAL A 1 256 ? -37.532 -9.912 101.991 1.00 50.31 256 VAL A O 1
ATOM 2087 N N . ASP A 1 257 ? -36.014 -8.786 103.214 1.00 51.03 257 ASP A N 1
ATOM 2088 C CA . ASP A 1 257 ? -34.912 -8.958 102.266 1.00 51.03 257 ASP A CA 1
ATOM 2089 C C . ASP A 1 257 ? -34.386 -10.395 102.359 1.00 51.03 257 ASP A C 1
ATOM 2091 O O . ASP A 1 257 ? -33.829 -10.817 103.373 1.00 51.03 257 ASP A O 1
ATOM 2095 N N . ASP A 1 258 ? -34.602 -11.153 101.285 1.00 58.34 258 ASP A N 1
ATOM 2096 C CA . ASP A 1 258 ? -34.162 -12.534 101.139 1.00 58.34 258 ASP A CA 1
ATOM 2097 C C . ASP A 1 258 ? -32.661 -12.563 100.760 1.00 58.34 258 ASP A C 1
ATOM 2099 O O . ASP A 1 258 ? -32.277 -12.018 99.716 1.00 58.34 258 ASP A O 1
ATOM 2103 N N . PRO A 1 259 ? -31.769 -13.181 101.561 1.00 61.66 259 PRO A N 1
ATOM 2104 C CA . PRO A 1 259 ? -30.337 -13.270 101.255 1.00 61.66 259 PRO A CA 1
ATOM 2105 C C . PRO A 1 259 ? -30.038 -13.945 99.902 1.00 61.66 259 PRO A C 1
ATOM 2107 O O . PRO A 1 259 ? -28.960 -13.739 99.334 1.00 61.66 259 PRO A O 1
ATOM 2110 N N . GLN A 1 260 ? -30.991 -14.691 99.332 1.00 61.91 260 GLN A N 1
ATOM 2111 C CA . GLN A 1 260 ? -30.876 -15.291 98.001 1.00 61.91 260 GLN A CA 1
ATOM 2112 C C . GLN A 1 260 ? -30.895 -14.258 96.857 1.00 61.91 260 GLN A C 1
ATOM 2114 O O . GLN A 1 260 ? -30.235 -14.458 95.830 1.00 61.91 260 GLN A O 1
ATOM 2119 N N . ASP A 1 261 ? -31.570 -13.121 97.036 1.00 66.69 261 ASP A N 1
ATOM 2120 C CA . ASP A 1 261 ? -31.657 -12.058 96.027 1.00 66.69 261 ASP A CA 1
ATOM 2121 C C . ASP A 1 261 ? -30.354 -11.255 95.912 1.00 66.69 261 ASP A C 1
ATOM 2123 O O . ASP A 1 261 ? -29.970 -10.810 94.825 1.00 66.69 261 ASP A O 1
ATOM 2127 N N . VAL A 1 262 ? -29.607 -11.135 97.013 1.00 69.06 262 VAL A N 1
ATOM 2128 C CA . VAL A 1 262 ? -28.273 -10.516 97.023 1.00 69.06 262 VAL A CA 1
ATOM 2129 C C . VAL A 1 262 ? -27.274 -11.384 96.249 1.00 69.06 262 VAL A C 1
ATOM 2131 O O . VAL A 1 262 ? -26.481 -10.864 95.458 1.00 69.06 262 VAL A O 1
ATOM 2134 N N . VAL A 1 263 ? -27.351 -12.712 96.400 1.00 74.75 263 VAL A N 1
ATOM 2135 C CA . VAL A 1 263 ? -26.509 -13.664 95.655 1.00 74.75 263 VAL A CA 1
ATOM 2136 C C . VAL A 1 263 ? -26.847 -13.647 94.161 1.00 74.75 263 VAL A C 1
ATOM 2138 O O . VAL A 1 263 ? -25.934 -13.569 93.335 1.00 74.75 263 VAL A O 1
ATOM 2141 N N . ARG A 1 264 ? -28.136 -13.627 93.792 1.00 77.19 264 ARG A N 1
ATOM 2142 C CA . ARG A 1 264 ? -28.574 -13.524 92.386 1.00 77.19 264 ARG A CA 1
ATOM 2143 C C . ARG A 1 264 ? -28.139 -12.212 91.734 1.00 77.19 264 ARG A C 1
ATOM 2145 O O . ARG A 1 264 ? -27.617 -12.235 90.619 1.00 77.19 264 ARG A O 1
ATOM 2152 N N . LYS A 1 265 ? -28.260 -11.078 92.435 1.00 79.00 265 LYS A N 1
ATOM 2153 C CA . LYS A 1 265 ? -27.755 -9.778 91.953 1.00 79.00 265 LYS A CA 1
ATOM 2154 C C . LYS A 1 265 ? -26.238 -9.781 91.768 1.00 79.00 265 LYS A C 1
ATOM 2156 O O . LYS A 1 265 ? -25.745 -9.236 90.780 1.00 79.00 265 LYS A O 1
ATOM 2161 N N . LYS A 1 266 ? -25.487 -10.423 92.671 1.00 81.12 266 LYS A N 1
ATOM 2162 C CA . LYS A 1 266 ? -24.026 -10.552 92.552 1.00 81.12 266 LYS A CA 1
ATOM 2163 C C . LYS A 1 266 ? -23.626 -11.418 91.351 1.00 81.12 266 LYS A C 1
ATOM 2165 O O . LYS A 1 266 ? -22.741 -11.019 90.597 1.00 81.12 266 LYS A O 1
ATOM 2170 N N . GLN A 1 267 ? -24.323 -12.531 91.112 1.00 82.62 267 GLN A N 1
ATOM 2171 C CA . GLN A 1 267 ? -24.112 -13.385 89.935 1.00 82.62 267 GLN A CA 1
ATOM 2172 C C . GLN A 1 267 ? -24.460 -12.670 88.620 1.00 82.62 267 GLN A C 1
ATOM 2174 O O . GLN A 1 267 ? -23.688 -12.738 87.665 1.00 82.62 267 GLN A O 1
ATOM 2179 N N . GLN A 1 268 ? -25.569 -11.923 88.565 1.00 80.94 268 GLN A N 1
ATOM 2180 C CA . GLN A 1 268 ? -25.912 -11.097 87.399 1.00 80.94 268 GLN A CA 1
ATOM 2181 C C . GLN A 1 268 ? -24.877 -9.995 87.145 1.00 80.94 268 GLN A C 1
ATOM 2183 O O . GLN A 1 268 ? -24.506 -9.757 85.997 1.00 80.94 268 GLN A O 1
ATOM 2188 N N . SER A 1 269 ? -24.378 -9.350 88.203 1.00 83.75 269 SER A N 1
ATOM 2189 C CA . SER A 1 269 ? -23.324 -8.336 88.105 1.00 83.75 269 SER A CA 1
ATOM 2190 C C . SER A 1 269 ? -22.015 -8.918 87.559 1.00 83.75 269 SER A C 1
ATOM 2192 O O . SER A 1 269 ? -21.400 -8.318 86.679 1.00 83.75 269 SER A O 1
ATOM 2194 N N . GLU A 1 270 ? -21.598 -10.106 88.011 1.00 87.19 270 GLU A N 1
ATOM 2195 C CA . GLU A 1 270 ? -20.420 -10.789 87.458 1.00 87.19 270 GLU A CA 1
ATOM 2196 C C . GLU A 1 270 ? -20.610 -11.223 86.003 1.00 87.19 270 GLU A C 1
ATOM 2198 O O . GLU A 1 270 ? -19.697 -11.055 85.193 1.00 87.19 270 GLU A O 1
ATOM 2203 N N . LEU A 1 271 ? -21.791 -11.732 85.644 1.00 90.56 271 LEU A N 1
ATOM 2204 C CA . LEU A 1 271 ? -22.104 -12.101 84.264 1.00 90.56 271 LEU A CA 1
ATOM 2205 C C . LEU A 1 271 ? -22.036 -10.880 83.335 1.00 90.56 271 LEU A C 1
ATOM 2207 O O . LEU A 1 271 ? -21.469 -10.958 82.246 1.00 90.56 271 LEU A O 1
ATOM 2211 N N . LEU A 1 272 ? -22.576 -9.741 83.780 1.00 86.62 272 LEU A N 1
ATOM 2212 C CA . LEU A 1 272 ? -22.498 -8.476 83.052 1.00 86.62 272 LEU A CA 1
ATOM 2213 C C . LEU A 1 272 ? -21.050 -8.016 82.892 1.00 86.62 272 LEU A C 1
ATOM 2215 O O . LEU A 1 272 ? -20.660 -7.666 81.785 1.00 86.62 272 LEU A O 1
ATOM 2219 N N . LYS A 1 273 ? -20.224 -8.101 83.942 1.00 91.56 273 LYS A N 1
ATOM 2220 C CA . LYS A 1 273 ? -18.792 -7.766 83.857 1.00 91.56 273 LYS A CA 1
ATOM 2221 C C . LYS A 1 273 ? -18.048 -8.637 82.842 1.00 91.56 273 LYS A C 1
ATOM 2223 O O . LYS A 1 273 ? -17.263 -8.104 82.061 1.00 91.56 273 LYS A O 1
ATOM 2228 N N . ARG A 1 274 ? -18.319 -9.949 82.806 1.00 89.62 274 ARG A N 1
ATOM 2229 C CA . ARG A 1 274 ? -17.726 -10.870 81.815 1.00 89.62 274 ARG A CA 1
ATOM 2230 C C . ARG A 1 274 ? -18.138 -10.506 80.390 1.00 89.62 274 ARG A C 1
ATOM 2232 O O . ARG A 1 274 ? -17.273 -10.355 79.534 1.00 89.62 274 ARG A O 1
ATOM 2239 N N . LYS A 1 275 ? -19.434 -10.266 80.160 1.00 92.38 275 LYS A N 1
ATOM 2240 C CA . LYS A 1 275 ? -19.946 -9.834 78.849 1.00 92.38 275 LYS A CA 1
ATOM 2241 C C . LYS A 1 275 ? -19.373 -8.483 78.421 1.00 92.38 275 LYS A C 1
ATOM 2243 O O . LYS A 1 275 ? -18.996 -8.320 77.269 1.00 92.38 275 LYS A O 1
ATOM 2248 N N . SER A 1 276 ? -19.264 -7.521 79.337 1.00 89.19 276 SER A N 1
ATOM 2249 C CA . SER A 1 276 ? -18.660 -6.216 79.053 1.00 89.19 276 SER A CA 1
ATOM 2250 C C . SER A 1 276 ? -17.181 -6.331 78.680 1.00 89.19 276 SER A C 1
ATOM 2252 O O . SER A 1 276 ? -16.738 -5.636 77.768 1.00 89.19 276 SER A O 1
ATOM 2254 N N . TYR A 1 277 ? -16.428 -7.221 79.333 1.00 94.94 277 TYR A N 1
ATOM 2255 C CA . TYR A 1 277 ? -15.032 -7.489 78.985 1.00 94.94 277 TYR A CA 1
ATOM 2256 C C . TYR A 1 277 ? -14.900 -8.134 77.599 1.00 94.94 277 TYR A C 1
ATOM 2258 O O . TYR A 1 277 ? -14.089 -7.696 76.788 1.00 94.94 277 TYR A O 1
ATOM 2266 N N . GLU A 1 278 ? -15.736 -9.126 77.296 1.00 94.19 278 GLU A N 1
ATOM 2267 C CA . GLU A 1 278 ? -15.744 -9.814 76.002 1.00 94.19 278 GLU A CA 1
ATOM 2268 C C . GLU A 1 278 ? -16.129 -8.874 74.852 1.00 94.19 278 GLU A C 1
ATOM 2270 O O . GLU A 1 278 ? -15.431 -8.817 73.843 1.00 94.19 278 GLU A O 1
ATOM 2275 N N . ILE A 1 279 ? -17.148 -8.031 75.047 1.00 92.94 279 ILE A N 1
ATOM 2276 C CA . ILE A 1 279 ? -17.515 -6.975 74.091 1.00 92.94 279 ILE A CA 1
ATOM 2277 C C . ILE A 1 279 ? -16.344 -6.014 73.869 1.00 92.94 279 ILE A C 1
ATOM 2279 O O . ILE A 1 279 ? -16.065 -5.637 72.732 1.00 92.94 279 ILE A O 1
ATOM 2283 N N . HIS A 1 280 ? -15.646 -5.603 74.929 1.00 92.25 280 HIS A N 1
ATOM 2284 C CA . HIS A 1 280 ? -14.499 -4.707 74.793 1.00 92.25 280 HIS A CA 1
ATOM 2285 C C . HIS A 1 280 ? -13.335 -5.377 74.045 1.00 92.25 280 HIS A C 1
ATOM 2287 O O . HIS A 1 280 ? -12.663 -4.724 73.243 1.00 92.25 280 HIS A O 1
ATOM 2293 N N . LYS A 1 281 ? -13.092 -6.669 74.282 1.00 94.94 281 LYS A N 1
ATOM 2294 C CA . LYS A 1 281 ? -12.063 -7.443 73.580 1.00 94.94 281 LYS A CA 1
ATOM 2295 C C . LYS A 1 281 ? -12.386 -7.561 72.088 1.00 94.94 281 LYS A C 1
ATOM 2297 O O . LYS A 1 281 ? -11.557 -7.179 71.268 1.00 94.94 281 LYS A O 1
ATOM 2302 N N . LEU A 1 282 ? -13.610 -7.969 71.752 1.00 92.62 282 LEU A N 1
ATOM 2303 C CA . LEU A 1 282 ? -14.073 -8.100 70.367 1.00 92.62 282 LEU A CA 1
ATOM 2304 C C . LEU A 1 282 ? -14.053 -6.760 69.623 1.00 92.62 282 LEU A C 1
ATOM 2306 O O . LEU A 1 282 ? -13.611 -6.702 68.483 1.00 92.62 282 LEU A O 1
ATOM 2310 N N . LYS A 1 283 ? -14.445 -5.654 70.271 1.00 91.75 283 LYS A N 1
ATOM 2311 C CA . LYS A 1 283 ? -14.328 -4.308 69.680 1.00 91.75 283 LYS A CA 1
ATOM 2312 C C . LYS A 1 283 ? -12.882 -3.927 69.358 1.00 91.75 283 LYS A C 1
ATOM 2314 O O . LYS A 1 283 ? -12.635 -3.265 68.354 1.00 91.75 283 LYS A O 1
ATOM 2319 N N . LYS A 1 284 ? -11.927 -4.329 70.202 1.00 93.19 284 LYS A N 1
ATOM 2320 C CA . LYS A 1 284 ? -10.502 -4.071 69.966 1.00 93.19 284 LYS A CA 1
ATOM 2321 C C . LYS A 1 284 ? -9.974 -4.901 68.795 1.00 93.19 284 LYS A C 1
ATOM 2323 O O . LYS A 1 284 ? -9.254 -4.357 67.969 1.00 93.19 284 LYS A O 1
ATOM 2328 N N . GLU A 1 285 ? -10.349 -6.176 68.718 1.00 92.69 285 GLU A N 1
ATOM 2329 C CA . GLU A 1 285 ? -9.999 -7.063 67.599 1.00 92.69 285 GLU A CA 1
ATOM 2330 C C . GLU A 1 285 ? -10.594 -6.552 66.277 1.00 92.69 285 GLU A C 1
ATOM 2332 O O . GLU A 1 285 ? -9.874 -6.444 65.289 1.00 92.69 285 GLU A O 1
ATOM 2337 N N . LEU A 1 286 ? -11.859 -6.116 66.281 1.00 92.25 286 LEU A N 1
ATOM 2338 C CA . LEU A 1 286 ? -12.516 -5.527 65.110 1.00 92.25 286 LEU A CA 1
ATOM 2339 C C . LEU A 1 286 ? -11.808 -4.248 64.635 1.00 92.25 286 LEU A C 1
ATOM 2341 O O . LEU A 1 286 ? -11.526 -4.100 63.454 1.00 92.25 286 LEU A O 1
ATOM 2345 N N . SER A 1 287 ? -11.441 -3.356 65.560 1.00 92.50 287 SER A N 1
ATOM 2346 C CA . SER A 1 287 ? -10.714 -2.116 65.242 1.00 92.50 287 SER A CA 1
ATOM 2347 C C . SER A 1 287 ? -9.291 -2.355 64.711 1.00 92.50 287 SER A C 1
ATOM 2349 O O . SER A 1 287 ? -8.726 -1.500 64.024 1.00 92.50 287 SER A O 1
ATOM 2351 N N . VAL A 1 288 ? -8.666 -3.487 65.051 1.00 92.75 288 VAL A N 1
ATOM 2352 C CA . VAL A 1 288 ? -7.393 -3.907 64.444 1.00 92.75 288 VAL A CA 1
ATOM 2353 C C . VAL A 1 288 ? -7.643 -4.421 63.027 1.00 92.75 288 VAL A C 1
ATOM 2355 O O . VAL A 1 288 ? -7.009 -3.926 62.100 1.00 92.75 288 VAL A O 1
ATOM 2358 N N . ALA A 1 289 ? -8.623 -5.309 62.845 1.00 91.12 289 ALA A N 1
ATOM 2359 C CA . ALA A 1 289 ? -8.973 -5.860 61.538 1.00 91.12 289 ALA A CA 1
ATOM 2360 C C . ALA A 1 289 ? -9.415 -4.780 60.531 1.00 91.12 289 ALA A C 1
ATOM 2362 O O . ALA A 1 289 ? -9.012 -4.815 59.373 1.00 91.12 289 ALA A O 1
ATOM 2363 N N . GLU A 1 290 ? -10.195 -3.782 60.95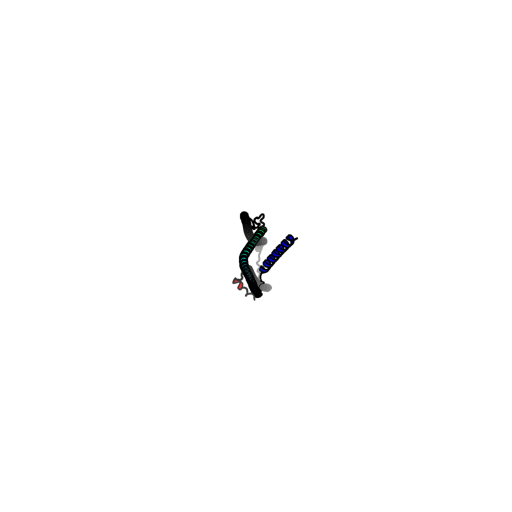9 1.00 91.06 290 GLU A N 1
ATOM 2364 C CA . GLU A 1 290 ? -10.604 -2.648 60.116 1.00 91.06 290 GLU A CA 1
ATOM 2365 C C . GLU A 1 290 ? -9.407 -1.819 59.634 1.00 91.06 290 GLU A C 1
ATOM 2367 O O . GLU A 1 290 ? -9.372 -1.406 58.474 1.00 91.06 290 GLU A O 1
ATOM 2372 N N . ARG A 1 291 ? -8.404 -1.604 60.497 1.00 89.88 291 ARG A N 1
ATOM 2373 C CA . ARG A 1 291 ? -7.166 -0.908 60.114 1.00 89.88 291 ARG A CA 1
ATOM 2374 C C . ARG A 1 291 ? -6.336 -1.730 59.139 1.00 89.88 291 ARG A C 1
ATOM 2376 O O . ARG A 1 291 ? -5.945 -1.201 58.109 1.00 89.88 291 ARG A O 1
ATOM 2383 N N . GLU A 1 292 ? -6.145 -3.019 59.404 1.00 89.94 292 GLU A N 1
ATOM 2384 C CA . GLU A 1 292 ? -5.418 -3.917 58.495 1.00 89.94 292 GLU A CA 1
ATOM 2385 C C . GLU A 1 292 ? -6.079 -3.997 57.112 1.00 89.94 292 GLU A C 1
ATOM 2387 O O . GLU A 1 292 ? -5.394 -4.040 56.087 1.00 89.94 292 GLU A O 1
ATOM 2392 N N . LEU A 1 293 ? -7.413 -3.976 57.061 1.00 86.12 293 LEU A N 1
ATOM 2393 C CA . LEU A 1 293 ? -8.172 -4.007 55.815 1.00 86.12 293 LEU A CA 1
ATOM 2394 C C . LEU A 1 293 ? -8.087 -2.672 55.061 1.00 86.12 293 LEU A C 1
ATOM 2396 O O . LEU A 1 293 ? -7.951 -2.672 53.837 1.00 86.12 293 LEU A O 1
ATOM 2400 N N . HIS A 1 294 ? -8.098 -1.546 55.779 1.00 85.31 294 HIS A N 1
ATOM 2401 C CA . HIS A 1 294 ? -7.872 -0.222 55.200 1.00 85.31 294 HIS A CA 1
ATOM 2402 C C . HIS A 1 294 ? -6.448 -0.073 54.645 1.00 85.31 294 HIS A C 1
ATOM 2404 O O . HIS A 1 294 ? -6.272 0.358 53.505 1.00 85.31 294 HIS A O 1
ATOM 2410 N N . ASP A 1 295 ? -5.440 -0.513 55.397 1.00 83.88 295 ASP A N 1
ATOM 2411 C CA . ASP A 1 295 ? -4.041 -0.498 54.967 1.00 83.88 295 ASP A CA 1
ATOM 2412 C C . ASP A 1 295 ? -3.834 -1.415 53.751 1.00 83.88 295 ASP A C 1
ATOM 2414 O O . ASP A 1 295 ? -3.211 -1.019 52.766 1.00 83.88 295 ASP A O 1
ATOM 2418 N N . SER A 1 296 ? -4.448 -2.603 53.749 1.00 81.06 296 SER A N 1
ATOM 2419 C CA . SER A 1 296 ? -4.422 -3.525 52.603 1.00 81.06 296 SER A CA 1
ATOM 2420 C C . SER A 1 296 ? -5.091 -2.937 51.357 1.00 81.06 296 SER A C 1
ATOM 2422 O O . SER A 1 296 ? -4.608 -3.138 50.241 1.00 81.06 296 SER A O 1
ATOM 2424 N N . HIS A 1 297 ? -6.197 -2.206 51.524 1.00 81.69 297 HIS A N 1
ATOM 2425 C CA . HIS A 1 297 ? -6.875 -1.518 50.426 1.00 81.69 297 HIS A CA 1
ATOM 2426 C C . HIS A 1 297 ? -6.015 -0.380 49.859 1.00 81.69 297 HIS A C 1
ATOM 2428 O O . HIS A 1 297 ? -5.886 -0.259 48.642 1.00 81.69 297 HIS A O 1
ATOM 2434 N N . ASN A 1 298 ? -5.362 0.406 50.720 1.00 76.94 298 ASN A N 1
ATOM 2435 C CA . ASN A 1 298 ? -4.454 1.474 50.300 1.00 76.94 298 ASN A CA 1
ATOM 2436 C C . ASN A 1 298 ? -3.232 0.923 49.552 1.00 76.94 298 ASN A C 1
ATOM 2438 O O . ASN A 1 298 ? -2.871 1.451 48.502 1.00 76.94 298 ASN A O 1
ATOM 2442 N N . VAL A 1 299 ? -2.638 -0.178 50.024 1.00 73.44 299 VAL A N 1
ATOM 2443 C CA . VAL A 1 299 ? -1.520 -0.840 49.329 1.00 73.44 299 VAL A CA 1
ATOM 2444 C C . VAL A 1 299 ? -1.953 -1.363 47.957 1.00 73.44 299 VAL A C 1
ATOM 2446 O O . VAL A 1 299 ? -1.234 -1.163 46.979 1.00 73.44 299 VAL A O 1
ATOM 2449 N N . ARG A 1 300 ? -3.141 -1.972 47.843 1.00 71.88 300 ARG A N 1
ATOM 2450 C CA . ARG A 1 300 ? -3.676 -2.422 46.545 1.00 71.88 300 ARG A CA 1
ATOM 2451 C C . ARG A 1 300 ? -3.971 -1.263 45.595 1.00 71.88 300 ARG A C 1
ATOM 2453 O O . ARG A 1 300 ? -3.664 -1.388 44.416 1.00 71.88 300 ARG A O 1
ATOM 2460 N N . SER A 1 301 ? -4.503 -0.148 46.099 1.00 72.56 301 SER A N 1
ATOM 2461 C CA . SER A 1 301 ? -4.740 1.065 45.303 1.00 72.56 301 SER A CA 1
ATOM 2462 C C . SER A 1 301 ? -3.432 1.649 44.763 1.00 72.56 301 SER A C 1
ATOM 2464 O O . SER A 1 301 ? -3.327 1.960 43.581 1.00 72.56 301 SER A O 1
ATOM 2466 N N . LEU A 1 302 ? -2.393 1.727 45.598 1.00 69.88 302 LEU A N 1
ATOM 2467 C CA . LEU A 1 302 ? -1.078 2.206 45.170 1.00 69.88 302 LEU A CA 1
ATOM 2468 C C . LEU A 1 302 ? -0.431 1.254 44.151 1.00 69.88 302 LEU A C 1
ATOM 2470 O O . LEU A 1 302 ? 0.180 1.706 43.188 1.00 69.88 302 LEU A O 1
ATOM 2474 N N . GLN A 1 303 ? -0.601 -0.063 44.308 1.00 66.00 303 GLN A N 1
ATOM 2475 C CA . GLN A 1 303 ? -0.132 -1.050 43.328 1.00 66.00 303 GLN A CA 1
ATOM 2476 C C . GLN A 1 303 ? -0.891 -0.973 41.995 1.00 66.00 303 GLN A C 1
ATOM 2478 O O . GLN A 1 303 ? -0.265 -1.121 40.940 1.00 66.00 303 GLN A O 1
ATOM 2483 N N . SER A 1 304 ? -2.205 -0.710 42.009 1.00 68.19 304 SER A N 1
ATOM 2484 C CA . SER A 1 304 ? -2.969 -0.463 40.780 1.00 68.19 304 SER A CA 1
ATOM 2485 C C . SER A 1 304 ? -2.541 0.833 40.095 1.00 68.19 304 SER A C 1
ATOM 2487 O O . SER A 1 304 ? -2.391 0.858 38.877 1.00 68.19 304 SER A O 1
ATOM 2489 N N . ASP A 1 305 ? -2.242 1.884 40.858 1.00 64.06 305 ASP A N 1
ATOM 2490 C CA . ASP A 1 305 ? -1.790 3.156 40.292 1.00 64.06 305 ASP A CA 1
ATOM 2491 C C . ASP A 1 305 ? -0.394 3.026 39.668 1.00 64.06 305 ASP A C 1
ATOM 2493 O O . ASP A 1 305 ? -0.167 3.509 38.560 1.00 64.06 305 ASP A O 1
ATOM 2497 N N . VAL A 1 306 ? 0.524 2.287 40.305 1.00 63.50 306 VAL A N 1
ATOM 2498 C CA . VAL A 1 306 ? 1.861 1.996 39.754 1.00 63.50 306 VAL A CA 1
ATOM 2499 C C . VAL A 1 306 ? 1.780 1.137 38.487 1.00 63.50 306 VAL A C 1
ATOM 2501 O O . VAL A 1 306 ? 2.490 1.411 37.519 1.00 63.50 306 VAL A O 1
ATOM 2504 N N . THR A 1 307 ? 0.897 0.135 38.436 1.00 60.12 307 THR A N 1
ATOM 2505 C CA . THR A 1 307 ? 0.725 -0.712 37.237 1.00 60.12 307 THR A CA 1
ATOM 2506 C C . THR A 1 307 ? 0.055 0.032 36.082 1.00 60.12 307 THR A C 1
ATOM 2508 O O . THR A 1 307 ? 0.481 -0.120 34.937 1.00 60.12 307 THR A O 1
ATOM 2511 N N . VAL A 1 308 ? -0.917 0.905 36.356 1.00 62.50 308 VAL A N 1
ATOM 2512 C CA . VAL A 1 308 ? -1.514 1.793 35.343 1.00 62.50 308 VAL A CA 1
ATOM 2513 C C . VAL A 1 308 ? -0.494 2.821 34.842 1.00 62.50 308 VAL A C 1
ATOM 2515 O O . VAL A 1 308 ? -0.463 3.124 33.645 1.00 62.50 308 VAL A O 1
ATOM 2518 N N . HIS A 1 309 ? 0.381 3.332 35.715 1.00 57.75 309 HIS A N 1
ATOM 2519 C CA . HIS A 1 309 ? 1.422 4.276 35.314 1.00 57.75 309 HIS A CA 1
ATOM 2520 C C . HIS A 1 309 ? 2.528 3.611 34.479 1.00 57.75 309 HIS A C 1
ATOM 2522 O O . HIS A 1 309 ? 2.975 4.202 33.493 1.00 57.75 309 HIS A O 1
ATOM 2528 N N . ALA A 1 310 ? 2.903 2.369 34.811 1.00 56.28 310 ALA A N 1
ATOM 2529 C CA . ALA A 1 310 ? 3.835 1.550 34.035 1.00 56.28 310 ALA A CA 1
ATOM 2530 C C . ALA A 1 310 ? 3.263 1.163 32.659 1.00 56.28 310 ALA A C 1
ATOM 2532 O O . ALA A 1 310 ? 3.971 1.249 31.661 1.00 56.28 310 ALA A O 1
ATOM 2533 N N . ALA A 1 311 ? 1.969 0.832 32.572 1.00 57.69 311 ALA A N 1
ATOM 2534 C CA . ALA A 1 311 ? 1.301 0.507 31.308 1.00 57.69 311 ALA A CA 1
ATOM 2535 C C . ALA A 1 311 ? 1.128 1.717 30.365 1.00 57.69 311 ALA A C 1
ATOM 2537 O O . ALA A 1 311 ? 0.977 1.542 29.157 1.00 57.69 311 ALA A O 1
ATOM 2538 N N . ARG A 1 312 ? 1.163 2.952 30.890 1.00 56.81 312 ARG A N 1
ATOM 2539 C CA . ARG A 1 312 ? 1.131 4.193 30.090 1.00 56.81 312 ARG A CA 1
ATOM 2540 C C . ARG A 1 312 ? 2.506 4.647 29.584 1.00 56.81 312 ARG A C 1
ATOM 2542 O O . ARG A 1 312 ? 2.555 5.507 28.707 1.00 56.81 312 ARG A O 1
ATOM 2549 N N . CYS A 1 313 ? 3.608 4.090 30.091 1.00 51.72 313 CYS A N 1
ATOM 2550 C CA . CYS A 1 313 ? 4.939 4.322 29.529 1.00 51.72 313 CYS A CA 1
ATOM 2551 C C . CYS A 1 313 ? 5.208 3.317 28.402 1.00 51.72 313 CYS A C 1
ATOM 2553 O O . CYS A 1 313 ? 5.548 2.163 28.645 1.00 51.72 313 CYS A O 1
ATOM 2555 N N . ALA A 1 314 ? 5.058 3.759 27.153 1.00 50.72 314 ALA A N 1
ATOM 2556 C CA . ALA A 1 314 ? 5.459 2.977 25.987 1.00 50.72 314 ALA A CA 1
ATOM 2557 C C . ALA A 1 314 ? 6.985 2.696 25.993 1.00 50.72 314 ALA A C 1
ATOM 2559 O O . ALA A 1 314 ? 7.748 3.520 26.510 1.00 50.72 314 ALA A O 1
ATOM 2560 N N . PRO A 1 315 ? 7.468 1.608 25.354 1.00 56.38 315 PRO A N 1
ATOM 2561 C CA . PRO A 1 315 ? 8.883 1.203 25.369 1.00 56.38 315 PRO A CA 1
ATOM 2562 C C . PRO A 1 315 ? 9.864 2.173 24.678 1.00 56.38 315 PRO A C 1
ATOM 2564 O O . PRO A 1 315 ? 11.046 1.865 24.562 1.00 56.38 315 PRO A O 1
ATOM 2567 N N . SER A 1 316 ? 9.409 3.329 24.189 1.00 52.66 316 SER A N 1
ATOM 2568 C CA . SER A 1 316 ? 10.203 4.281 23.400 1.00 52.66 316 SER A CA 1
ATOM 2569 C C . SER A 1 316 ? 10.653 5.538 24.160 1.00 52.66 316 SER A C 1
ATOM 2571 O O . SER A 1 316 ? 11.322 6.388 23.577 1.00 52.66 316 SER A O 1
ATOM 2573 N N . CYS A 1 317 ? 10.344 5.686 25.454 1.00 51.38 317 CYS A N 1
ATOM 2574 C CA . CYS A 1 317 ? 10.729 6.875 26.226 1.00 51.38 317 CYS A CA 1
ATOM 2575 C C . CYS A 1 317 ? 12.014 6.656 27.049 1.00 51.38 317 CYS A C 1
ATOM 2577 O O . CYS A 1 317 ? 11.995 6.629 28.277 1.00 51.38 317 CYS A O 1
ATOM 2579 N N . SER A 1 318 ? 13.165 6.532 26.384 1.00 53.91 318 SER A N 1
ATOM 2580 C CA . SER A 1 318 ? 14.483 6.374 27.028 1.00 53.91 318 SER A CA 1
ATOM 2581 C C . SER A 1 318 ? 15.091 7.694 27.543 1.00 53.91 318 SER A C 1
ATOM 2583 O O . SER A 1 318 ? 16.310 7.865 27.532 1.00 53.91 318 SER A O 1
ATOM 2585 N N . GLY A 1 319 ? 14.266 8.659 27.967 1.00 56.78 319 GLY A N 1
ATOM 2586 C CA . GLY A 1 319 ? 14.744 10.008 28.302 1.00 56.78 319 GLY A CA 1
ATOM 2587 C C . GLY A 1 319 ? 13.943 10.805 29.332 1.00 56.78 319 GLY A C 1
ATOM 2588 O O . GLY A 1 319 ? 14.335 11.930 29.634 1.00 56.78 319 GLY A O 1
ATOM 2589 N N . CYS A 1 320 ? 12.853 10.275 29.897 1.00 50.97 320 CYS A N 1
ATOM 2590 C CA . CYS A 1 320 ? 12.088 11.026 30.894 1.00 50.97 320 CYS A CA 1
ATOM 2591 C C . CYS A 1 320 ? 12.733 10.918 32.294 1.00 50.97 320 CYS A C 1
ATOM 2593 O O . CYS A 1 320 ? 12.982 9.801 32.759 1.00 50.97 320 CYS A O 1
ATOM 2595 N N . PRO A 1 321 ? 12.962 12.036 33.013 1.00 58.69 321 PRO A N 1
ATOM 2596 C CA . PRO A 1 321 ? 13.486 12.021 34.383 1.00 58.69 321 PRO A CA 1
ATOM 2597 C C . PRO A 1 321 ? 12.603 11.253 35.386 1.00 58.69 321 PRO A C 1
ATOM 2599 O O . PRO A 1 321 ? 13.103 10.852 36.433 1.00 58.69 321 PRO A O 1
ATOM 2602 N N . ALA A 1 322 ? 11.338 10.966 35.053 1.00 58.28 322 ALA A N 1
ATOM 2603 C CA . ALA A 1 322 ? 10.450 10.135 35.870 1.00 58.28 322 ALA A CA 1
ATOM 2604 C C . ALA A 1 322 ? 10.868 8.649 35.932 1.00 58.28 322 ALA A C 1
ATOM 2606 O O . ALA A 1 322 ? 10.587 7.979 36.923 1.00 58.28 322 ALA A O 1
ATOM 2607 N N . CYS A 1 323 ? 11.586 8.130 34.927 1.00 55.09 323 CYS A N 1
ATOM 2608 C CA . CYS A 1 323 ? 11.954 6.709 34.858 1.00 55.09 323 CYS A CA 1
ATOM 2609 C C . CYS A 1 323 ? 13.235 6.359 35.638 1.00 55.09 323 CYS A C 1
ATOM 2611 O O . CYS A 1 323 ? 13.474 5.190 35.916 1.00 55.09 323 CYS A O 1
ATOM 2613 N N 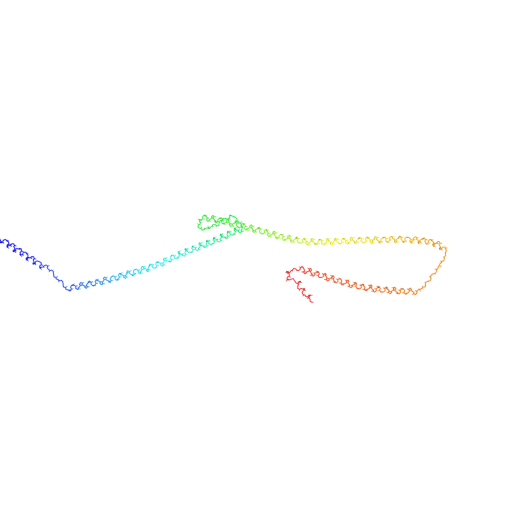. ARG A 1 324 ? 14.060 7.347 36.024 1.00 56.00 324 ARG A N 1
ATOM 2614 C CA . ARG A 1 324 ? 15.307 7.110 36.785 1.00 56.00 324 ARG A CA 1
ATOM 2615 C C . ARG A 1 324 ? 15.101 6.975 38.299 1.00 56.00 324 ARG A C 1
ATOM 2617 O O . ARG A 1 324 ? 16.047 6.658 39.008 1.00 56.00 324 ARG A O 1
ATOM 2624 N N . GLY A 1 325 ? 13.891 7.226 38.803 1.00 53.66 325 GLY A N 1
ATOM 2625 C CA . GLY A 1 325 ? 13.597 7.202 40.242 1.00 53.66 325 GLY A CA 1
ATOM 2626 C C . GLY A 1 325 ? 13.168 5.844 40.807 1.00 53.66 325 GLY A C 1
ATOM 2627 O O . GLY A 1 325 ? 13.041 5.721 42.020 1.00 53.66 325 GLY A O 1
ATOM 2628 N N . LEU A 1 326 ? 12.924 4.836 39.962 1.00 50.81 326 LEU A N 1
ATOM 2629 C CA . LEU A 1 326 ? 12.294 3.572 40.371 1.00 50.81 326 LEU A CA 1
ATOM 2630 C C . LEU A 1 326 ? 13.267 2.405 40.613 1.00 50.81 326 LEU A C 1
ATOM 2632 O O . LEU A 1 326 ? 12.836 1.371 41.109 1.00 50.81 326 LEU A O 1
ATOM 2636 N N . GLU A 1 327 ? 14.570 2.564 40.358 1.00 47.28 327 GLU A N 1
ATOM 2637 C CA . GLU A 1 327 ? 15.568 1.499 40.589 1.00 47.28 327 GLU A CA 1
ATOM 2638 C C . GLU A 1 327 ? 16.078 1.395 42.042 1.00 47.28 327 GLU A C 1
ATOM 2640 O O . GLU A 1 327 ? 16.882 0.519 42.340 1.00 47.28 327 GLU A O 1
ATOM 2645 N N . VAL A 1 328 ? 15.622 2.244 42.974 1.00 50.16 328 VAL A N 1
ATOM 2646 C CA . VAL A 1 328 ? 16.209 2.312 44.336 1.00 50.16 328 VAL A CA 1
ATOM 2647 C C . VAL A 1 328 ? 15.320 1.711 45.439 1.00 50.16 328 VAL A C 1
ATOM 2649 O O . VAL A 1 328 ? 15.748 1.628 46.583 1.00 50.16 328 VAL A O 1
ATOM 2652 N N . VAL A 1 329 ? 14.101 1.242 45.143 1.00 46.56 329 VAL A N 1
ATOM 2653 C CA . VAL A 1 329 ? 13.159 0.783 46.198 1.00 46.56 329 VAL A CA 1
ATOM 2654 C C . VAL A 1 329 ? 12.956 -0.741 46.231 1.00 46.56 329 VAL A C 1
ATOM 2656 O O . VAL A 1 329 ? 12.184 -1.252 47.034 1.00 46.56 329 VAL A O 1
ATOM 2659 N N . THR A 1 330 ? 13.689 -1.503 45.420 1.00 43.19 330 THR A N 1
ATOM 2660 C CA . THR A 1 330 ? 13.712 -2.973 45.509 1.00 43.19 330 THR A CA 1
ATOM 2661 C C . THR A 1 330 ? 15.107 -3.473 45.872 1.00 43.19 330 THR A C 1
ATOM 2663 O O . THR A 1 330 ? 15.829 -3.988 45.018 1.00 43.19 330 THR A O 1
ATOM 2666 N N . ALA A 1 331 ? 15.474 -3.298 47.142 1.00 40.66 331 ALA A N 1
ATOM 2667 C CA . ALA A 1 331 ? 16.515 -4.049 47.843 1.00 40.66 331 ALA A CA 1
ATOM 2668 C C . ALA A 1 331 ? 16.090 -4.239 49.303 1.00 40.66 331 ALA A C 1
ATOM 2670 O O . ALA A 1 331 ? 15.647 -3.235 49.909 1.00 40.66 331 ALA A O 1
#

Organism: NCBI:txid1028688

Foldseek 3Di:
DVVVVVVVVVVVVVVVVVVVVVVVPDDDDDDPVVVVVVVVVVVVVVVVVVVVVVVVVVVVVVVVVVVVVVVVVVVVVVVVVVVVVVVVVVVVVVVVVVVVVVLVVVLVVLVVLCVVLVPPDQDLSDDPPPDDPVVSVVSVVSVVVSVVVSVVSVVVVVVVVVVVVVVVVVVVVVVVVVVVVVVVVVVVVVVVVVVVVVVVVVVVVVVVVVVVVVVVVVVVVVVVVVVVVVVVVVVVVVVVVVVCVVPDDDDDDDDDDDVVVVVVVVVVVVVVVVVVVVVVVVVVVVVVVVVVVVVVVVVVVVVVVVVVVVVPDDPPCPDDPVVVPPPPPPD